Protein AF-A0A2R4CCN0-F1 (afdb_monomer_lite)

Foldseek 3Di:
DDDDDDDDPPPPPPPPPVPFDEADLCLLVVLVVVLVVLVPDDDDLQVSLVVLVVSLCVRPVPGDHDDLSRLVSNLSSLLVSCLSNLDVVSLVVSVVSVVVSVVPDPDDLVNLVSNLVSCVSNVVQVVSQVSCVVSVPPDDRDDDAPPPDDDPPDADWDWDADPVRHTDTDGDDLVDLAAAEAEAAPPPVVVVVVVVVLCVDPVSVVRHVVRYDYDYPPDPPPPCPVPVPDPDDDDDDDD

Secondary structure (DSSP, 8-state):
-------------------PPPPPTTHHHHHHHHHHHHHTS---HHHHHHHHHHHHHHHHTT----SHHHHHHHHHHHHHHHHHH--HHHHHHHHHHHHHHHTTSPPPHHHHHHHHHHHHHTT-HHHHHHHHHHTT---PPP-PPTT-----TT--EEEEE-TTS-EEEEE--SSSS--EEEE--TT-HHHHHHHHHHHH-HHHHHHHGGGEEEEPPPPP--------------PPPP-

Radius of gyration: 26.6 Å; chains: 1; bounding box: 72×49×106 Å

Organism: NCBI:txid2072590

pLDDT: mean 80.09, std 18.22, range [37.25, 97.94]

Structure (mmCIF, N/CA/C/O backbone):
data_AF-A0A2R4CCN0-F1
#
_entry.id   AF-A0A2R4CCN0-F1
#
loop_
_atom_site.group_PDB
_atom_site.id
_atom_site.type_symbol
_atom_site.label_atom_id
_atom_site.label_alt_id
_atom_site.label_comp_id
_atom_site.label_asym_id
_atom_site.label_entity_id
_atom_site.label_seq_id
_atom_site.pdbx_PDB_ins_code
_atom_site.Cartn_x
_atom_site.Cartn_y
_atom_site.Cartn_z
_atom_site.occupancy
_atom_site.B_iso_or_equiv
_atom_site.auth_seq_id
_atom_site.auth_comp_id
_atom_site.auth_asym_id
_atom_site.auth_atom_id
_atom_site.pdbx_PDB_model_num
ATOM 1 N N . MET A 1 1 ? 8.524 -17.791 74.092 1.00 39.72 1 MET A N 1
ATOM 2 C CA . MET A 1 1 ? 7.228 -17.233 73.642 1.00 39.72 1 MET A CA 1
ATOM 3 C C . MET A 1 1 ? 7.540 -16.168 72.601 1.00 39.72 1 MET A C 1
ATOM 5 O O . MET A 1 1 ? 7.899 -15.059 72.966 1.00 39.72 1 MET A O 1
ATOM 9 N N . ASN A 1 2 ? 7.534 -16.549 71.321 1.00 42.81 2 ASN A N 1
ATOM 10 C CA . ASN A 1 2 ? 7.993 -15.708 70.211 1.00 42.81 2 ASN A CA 1
ATOM 11 C C . ASN A 1 2 ? 6.787 -15.053 69.532 1.00 42.81 2 ASN A C 1
ATOM 13 O O . ASN A 1 2 ? 5.993 -15.737 68.891 1.00 42.81 2 ASN A O 1
ATOM 17 N N . GLY A 1 3 ? 6.650 -13.737 69.694 1.00 48.12 3 GLY A N 1
ATOM 18 C CA . GLY A 1 3 ? 5.596 -12.941 69.071 1.00 48.12 3 GLY A CA 1
ATOM 19 C C . GLY A 1 3 ? 5.939 -12.601 67.624 1.00 48.12 3 GLY A C 1
ATOM 20 O O . GLY A 1 3 ? 6.814 -11.777 67.368 1.00 48.12 3 GLY A O 1
ATOM 21 N N . TRP A 1 4 ? 5.240 -13.226 66.680 1.00 46.00 4 TRP A N 1
ATOM 22 C CA . TRP A 1 4 ? 5.301 -12.879 65.263 1.00 46.00 4 TRP A CA 1
ATOM 23 C C . TRP A 1 4 ? 4.319 -11.735 64.996 1.00 46.00 4 TRP A C 1
ATOM 25 O O . TRP A 1 4 ? 3.110 -11.888 65.160 1.00 46.00 4 TRP A O 1
ATOM 35 N N . LYS A 1 5 ? 4.847 -10.569 64.616 1.00 52.09 5 LYS A N 1
ATOM 36 C CA . LYS A 1 5 ? 4.055 -9.422 64.157 1.00 52.09 5 LYS A CA 1
ATOM 37 C C . LYS A 1 5 ? 3.697 -9.631 62.684 1.00 52.09 5 LYS A C 1
ATOM 39 O O . LYS A 1 5 ? 4.577 -9.630 61.830 1.00 52.09 5 LYS A O 1
ATOM 44 N N . LEU A 1 6 ? 2.407 -9.803 62.401 1.00 48.78 6 LEU A N 1
ATOM 45 C CA . LEU A 1 6 ? 1.839 -9.764 61.054 1.00 48.78 6 LEU A CA 1
ATOM 46 C C . LEU A 1 6 ? 1.920 -8.327 60.521 1.00 48.78 6 LEU A C 1
ATOM 48 O O . LEU A 1 6 ? 1.254 -7.431 61.036 1.00 48.78 6 LEU A O 1
ATOM 52 N N . VAL A 1 7 ? 2.753 -8.107 59.505 1.00 45.47 7 VAL A N 1
ATOM 53 C CA . VAL A 1 7 ? 2.775 -6.866 58.721 1.00 45.47 7 VAL A CA 1
ATOM 54 C C . VAL A 1 7 ? 1.754 -7.021 57.589 1.00 45.47 7 VAL A C 1
ATOM 56 O O . VAL A 1 7 ? 1.864 -7.981 56.823 1.00 45.47 7 VAL A O 1
ATOM 59 N N . PRO A 1 8 ? 0.756 -6.131 57.450 1.00 53.22 8 PRO A N 1
ATOM 60 C CA . PRO A 1 8 ? -0.186 -6.207 56.347 1.00 53.22 8 PRO A CA 1
ATOM 61 C C . PRO A 1 8 ? 0.518 -5.753 55.062 1.00 53.22 8 PRO A C 1
ATOM 63 O O . PRO A 1 8 ? 0.870 -4.584 54.909 1.00 53.22 8 PRO A O 1
ATOM 66 N N . LEU A 1 9 ? 0.721 -6.686 54.128 1.00 44.97 9 LEU A N 1
ATOM 67 C CA . LEU A 1 9 ? 1.015 -6.373 52.731 1.00 44.97 9 LEU A CA 1
ATOM 68 C C . LEU A 1 9 ? -0.227 -5.692 52.140 1.00 44.97 9 LEU A C 1
ATOM 70 O O . LEU A 1 9 ? -1.147 -6.344 51.648 1.00 44.97 9 LEU A O 1
ATOM 74 N N . ALA A 1 10 ? -0.271 -4.365 52.229 1.00 46.16 10 ALA A N 1
ATOM 75 C CA . ALA A 1 10 ? -1.192 -3.555 51.455 1.00 46.16 10 ALA A CA 1
ATOM 76 C C . ALA A 1 10 ? -0.849 -3.750 49.972 1.00 46.16 10 ALA A C 1
ATOM 78 O O . ALA A 1 10 ? 0.148 -3.229 49.470 1.00 46.16 10 ALA A O 1
ATOM 79 N N . ALA A 1 11 ? -1.660 -4.557 49.290 1.00 46.12 11 ALA A N 1
ATOM 80 C CA . ALA A 1 11 ? -1.631 -4.721 47.849 1.00 46.12 11 ALA A CA 1
ATOM 81 C C . ALA A 1 11 ? -1.984 -3.376 47.196 1.00 46.12 11 ALA A C 1
ATOM 83 O O . ALA A 1 11 ? -3.150 -3.028 47.020 1.00 46.12 11 ALA A O 1
ATOM 84 N N . LEU A 1 12 ? -0.947 -2.602 46.876 1.00 44.84 12 LEU A N 1
ATOM 85 C CA . LEU A 1 12 ? -1.002 -1.434 46.008 1.00 44.84 12 LEU A CA 1
ATOM 86 C C . LEU A 1 12 ? -1.391 -1.913 44.607 1.00 44.84 12 LEU A C 1
ATOM 88 O O . LEU A 1 12 ? -0.550 -2.209 43.760 1.00 44.84 12 LEU A O 1
ATOM 92 N N . LEU A 1 13 ? -2.699 -2.022 44.380 1.00 42.56 13 LEU A N 1
ATOM 93 C CA . LEU A 1 13 ? -3.291 -2.154 43.060 1.00 42.56 13 LEU A CA 1
ATOM 94 C C . LEU A 1 13 ? -3.089 -0.806 42.347 1.00 42.56 13 LEU A C 1
ATOM 96 O O . LEU A 1 13 ? -3.972 0.049 42.308 1.00 42.56 13 LEU A O 1
ATOM 100 N N . CYS A 1 14 ? -1.877 -0.575 41.844 1.00 37.25 14 CYS A N 1
ATOM 101 C CA . CYS A 1 14 ? -1.595 0.511 40.918 1.00 37.25 14 CYS A CA 1
ATOM 102 C C . CYS A 1 14 ? -2.364 0.211 39.628 1.00 37.25 14 CYS A C 1
ATOM 104 O O . CYS A 1 14 ? -1.856 -0.450 38.723 1.00 37.25 14 CYS A O 1
ATOM 106 N N . CYS A 1 15 ? -3.614 0.674 39.552 1.00 41.38 15 CYS A N 1
ATOM 107 C CA . CYS A 1 15 ? -4.304 0.874 38.2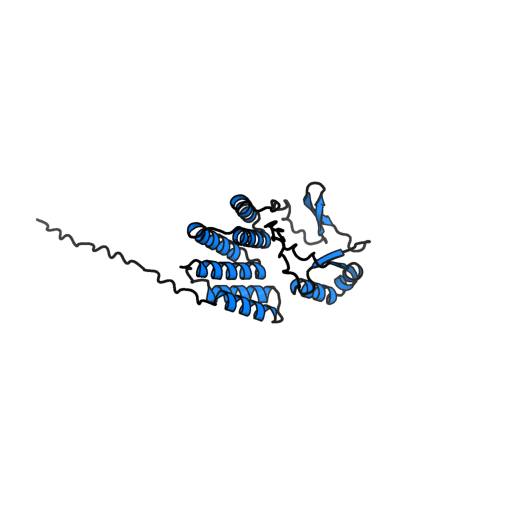88 1.00 41.38 15 CYS A CA 1
ATOM 108 C C . CYS A 1 15 ? -3.473 1.874 37.481 1.00 41.38 15 CYS A C 1
ATOM 110 O O . CYS A 1 15 ? -3.663 3.085 37.585 1.00 41.38 15 CYS A O 1
ATOM 112 N N . VAL A 1 16 ? -2.526 1.368 36.691 1.00 44.47 16 VAL A N 1
ATOM 113 C CA . VAL A 1 16 ? -1.914 2.131 35.607 1.00 44.47 16 VAL A CA 1
ATOM 114 C C . VAL A 1 16 ? -3.027 2.350 34.591 1.00 44.47 16 VAL A C 1
ATOM 116 O O . VAL A 1 16 ? -3.250 1.546 33.689 1.00 44.47 16 VAL A O 1
ATOM 119 N N . ILE A 1 17 ? -3.794 3.421 34.789 1.00 50.47 17 ILE A N 1
ATOM 120 C CA . ILE A 1 17 ? -4.689 3.940 33.767 1.00 50.47 17 ILE A CA 1
ATOM 121 C C . ILE A 1 17 ? -3.754 4.457 32.679 1.00 50.47 17 ILE A C 1
ATOM 123 O O . ILE A 1 17 ? -3.216 5.557 32.783 1.00 50.47 17 ILE A O 1
ATOM 127 N N . VAL A 1 18 ? -3.506 3.629 31.664 1.00 51.66 18 VAL A N 1
ATOM 128 C CA . VAL A 1 18 ? -2.846 4.059 30.432 1.00 51.66 18 VAL A CA 1
ATOM 129 C C . VAL A 1 18 ? -3.784 5.078 29.789 1.00 51.66 18 VAL A C 1
ATOM 131 O O . VAL A 1 18 ? -4.721 4.722 29.077 1.00 51.66 18 VAL A O 1
ATOM 134 N N . GLN A 1 19 ? -3.592 6.355 30.120 1.00 55.50 19 GLN A N 1
ATOM 135 C CA . GLN A 1 19 ? -4.299 7.461 29.490 1.00 55.50 19 GLN A CA 1
ATOM 136 C C . GLN A 1 19 ? -3.743 7.618 28.074 1.00 55.50 19 GLN A C 1
ATOM 138 O O . GLN A 1 19 ? -2.812 8.383 27.836 1.00 55.50 19 GLN A O 1
ATOM 143 N N . GLY A 1 20 ? -4.284 6.839 27.136 1.00 59.47 20 GLY A N 1
ATOM 144 C CA . GLY A 1 20 ? -4.030 7.046 25.716 1.00 59.47 20 GLY A CA 1
ATOM 145 C C . GLY A 1 20 ? -4.523 8.435 25.323 1.00 59.47 20 GLY A C 1
ATOM 146 O O . GLY A 1 20 ? -5.690 8.760 25.549 1.00 59.47 20 GLY A O 1
ATOM 147 N N . GLN A 1 21 ? -3.641 9.269 24.772 1.00 67.00 21 GLN A N 1
ATOM 148 C CA . GLN A 1 21 ? -4.072 10.545 24.213 1.00 67.00 21 GLN A CA 1
ATOM 149 C C . GLN A 1 21 ? -4.908 10.270 22.955 1.00 67.00 21 GLN A C 1
ATOM 151 O O . GLN A 1 21 ? -4.459 9.505 22.096 1.00 67.00 21 GLN A O 1
ATOM 156 N N . PRO A 1 22 ? -6.118 10.847 22.834 1.00 73.88 22 PRO A N 1
ATOM 157 C CA . PRO A 1 22 ? -6.921 10.690 21.628 1.00 73.88 22 PRO A CA 1
ATOM 158 C C . PRO A 1 22 ? -6.175 11.284 20.431 1.00 73.88 22 PRO A C 1
ATOM 160 O O . PRO A 1 22 ? -5.474 12.292 20.564 1.00 73.88 22 PRO A O 1
ATOM 163 N N . LEU A 1 23 ? -6.331 10.676 19.253 1.00 83.38 23 LEU A N 1
ATOM 164 C CA . LEU A 1 23 ? -5.745 11.235 18.040 1.00 83.38 23 LEU A CA 1
ATOM 165 C C . LEU A 1 23 ? -6.397 12.577 17.718 1.00 83.38 23 LEU A C 1
ATOM 167 O O . LEU A 1 23 ? -7.603 12.771 17.896 1.00 83.38 23 LEU A O 1
ATOM 171 N N . ALA A 1 24 ? -5.593 13.499 17.186 1.00 82.81 24 ALA A N 1
ATOM 172 C CA . ALA A 1 24 ? -6.123 14.725 16.616 1.00 82.81 24 ALA A CA 1
ATOM 173 C C . ALA A 1 24 ? -7.159 14.382 15.535 1.00 82.81 24 ALA A C 1
ATOM 175 O O . ALA A 1 24 ? -6.978 13.446 14.752 1.00 82.81 24 ALA A O 1
ATOM 176 N N . ALA A 1 25 ? -8.239 15.163 15.491 1.00 78.62 25 ALA A N 1
ATOM 177 C CA . ALA A 1 25 ? -9.362 14.947 14.588 1.00 78.62 25 ALA A CA 1
ATOM 178 C C . ALA A 1 25 ? -8.915 14.754 13.123 1.00 78.62 25 ALA A C 1
ATOM 180 O O . ALA A 1 25 ? -9.438 13.878 12.432 1.00 78.62 25 ALA A O 1
ATOM 181 N N . ASP A 1 26 ? -7.916 15.515 12.683 1.00 85.06 26 ASP A N 1
ATOM 182 C CA . ASP A 1 26 ? -7.452 15.541 11.295 1.00 85.06 26 ASP A CA 1
ATOM 183 C C . ASP A 1 26 ? -6.135 14.777 11.072 1.00 85.06 26 ASP A C 1
ATOM 185 O O . ASP A 1 26 ? -5.487 14.941 10.040 1.00 85.06 26 ASP A O 1
ATOM 189 N N . ALA A 1 27 ? -5.724 13.920 12.015 1.00 85.50 27 ALA A N 1
ATOM 190 C CA . ALA A 1 27 ? -4.443 13.215 11.940 1.00 85.50 27 ALA A CA 1
ATOM 191 C C . ALA A 1 27 ? -4.304 12.324 10.689 1.00 85.50 27 ALA A C 1
ATOM 193 O O . ALA A 1 27 ? -3.195 12.184 10.168 1.00 85.50 27 ALA A O 1
ATOM 194 N N . ASP A 1 28 ? -5.402 11.742 10.188 1.00 82.00 28 ASP A N 1
ATOM 195 C CA . ASP A 1 28 ? -5.393 10.945 8.956 1.00 82.00 28 ASP A CA 1
ATOM 196 C C . ASP A 1 28 ? -5.150 11.822 7.723 1.00 82.00 28 ASP A C 1
ATOM 198 O O . ASP A 1 28 ? -4.310 11.492 6.884 1.00 82.00 28 ASP A O 1
ATOM 202 N N . ARG A 1 29 ? -5.851 12.958 7.636 1.00 83.44 29 ARG A N 1
ATOM 203 C CA . ARG A 1 29 ? -5.722 13.924 6.546 1.00 83.44 29 ARG A CA 1
ATOM 204 C C . ARG A 1 29 ? -4.330 14.528 6.530 1.00 83.44 29 ARG A C 1
ATOM 206 O O . ARG A 1 29 ? -3.689 14.529 5.489 1.00 83.44 29 ARG A O 1
ATOM 213 N N . GLU A 1 30 ? -3.822 14.957 7.680 1.00 89.81 30 GLU A N 1
ATOM 214 C CA . GLU A 1 30 ? -2.470 15.501 7.772 1.00 89.81 30 GLU A CA 1
ATOM 215 C C . GLU A 1 30 ? -1.397 14.484 7.377 1.00 89.81 30 GLU A C 1
ATOM 217 O O . GLU A 1 30 ? -0.398 14.855 6.756 1.00 89.81 30 GLU A O 1
ATOM 222 N N . PHE A 1 31 ? -1.576 13.213 7.754 1.00 91.50 31 PHE A N 1
ATOM 223 C CA . PHE A 1 31 ? -0.666 12.149 7.349 1.00 91.50 31 PHE A CA 1
ATOM 224 C C . PHE A 1 31 ? -0.739 11.913 5.839 1.00 91.50 31 PHE A C 1
ATOM 226 O O . PHE A 1 31 ? 0.302 11.896 5.185 1.00 91.50 31 PHE A O 1
ATOM 233 N N . ALA A 1 32 ? -1.943 11.808 5.270 1.00 86.38 32 ALA A N 1
ATOM 234 C CA . ALA A 1 32 ? -2.140 11.655 3.831 1.00 86.38 32 ALA A CA 1
ATOM 235 C C . ALA A 1 32 ? -1.539 12.832 3.041 1.00 86.38 32 ALA A C 1
ATOM 237 O O . ALA A 1 32 ? -0.771 12.611 2.109 1.00 86.38 32 ALA A O 1
ATOM 238 N N . ASP A 1 33 ? -1.787 14.072 3.468 1.00 89.75 33 ASP A N 1
ATOM 239 C CA . ASP A 1 33 ? -1.214 15.274 2.857 1.00 89.75 33 ASP A CA 1
ATOM 240 C C . ASP A 1 33 ? 0.315 15.288 2.969 1.00 89.75 33 ASP A C 1
ATOM 242 O O . ASP A 1 33 ? 1.020 15.744 2.066 1.00 89.75 33 ASP A O 1
ATOM 246 N N . GLN A 1 34 ? 0.864 14.790 4.081 1.00 91.00 34 GLN A N 1
ATOM 247 C CA . GLN A 1 34 ? 2.306 14.666 4.249 1.00 91.00 34 GLN A CA 1
ATOM 248 C C . GLN A 1 34 ? 2.902 13.609 3.315 1.00 91.00 34 GLN A C 1
ATOM 250 O O . GLN A 1 34 ? 3.971 13.856 2.756 1.00 91.00 34 GLN A O 1
ATOM 255 N N . VAL A 1 35 ? 2.232 12.470 3.127 1.00 88.06 35 VAL A N 1
ATOM 256 C CA . VAL A 1 35 ? 2.633 11.444 2.155 1.00 88.06 35 VAL A CA 1
ATOM 257 C C . VAL A 1 35 ? 2.574 12.013 0.738 1.00 88.06 35 VAL A C 1
ATOM 259 O O . VAL A 1 35 ? 3.563 11.915 0.020 1.00 88.06 35 VAL A O 1
ATOM 262 N N . GLU A 1 36 ? 1.505 12.715 0.366 1.00 86.56 36 GLU A N 1
ATOM 263 C CA . GLU A 1 36 ? 1.377 13.368 -0.945 1.00 86.56 36 GLU A CA 1
ATOM 264 C C . GLU A 1 36 ? 2.517 14.370 -1.196 1.00 86.56 36 GLU A C 1
ATOM 266 O O . GLU A 1 36 ? 3.172 14.354 -2.241 1.00 86.56 36 GLU A O 1
ATOM 271 N N . ARG A 1 37 ? 2.861 15.189 -0.193 1.00 89.94 37 ARG A N 1
ATOM 272 C CA . ARG A 1 37 ? 4.030 16.082 -0.264 1.00 89.94 37 ARG A CA 1
ATOM 273 C C . ARG A 1 37 ? 5.351 15.330 -0.427 1.00 89.94 37 ARG A C 1
ATOM 275 O O . ARG A 1 37 ? 6.288 15.888 -0.998 1.00 89.94 37 ARG A O 1
ATOM 282 N N . LEU A 1 38 ? 5.475 14.111 0.100 1.00 87.88 38 LEU A N 1
ATOM 283 C CA . LEU A 1 38 ? 6.658 13.273 -0.113 1.00 87.88 38 LEU A CA 1
ATOM 284 C C . LEU A 1 38 ? 6.700 12.723 -1.544 1.00 87.88 38 LEU A C 1
ATOM 286 O O . LEU A 1 38 ? 7.785 12.699 -2.116 1.00 87.88 38 LEU A O 1
ATOM 290 N N . LEU A 1 39 ? 5.556 12.373 -2.142 1.00 81.19 39 LEU A N 1
ATOM 291 C CA . LEU A 1 39 ? 5.463 11.902 -3.535 1.00 81.19 39 LEU A CA 1
ATOM 292 C C . LEU A 1 39 ? 5.852 12.968 -4.555 1.00 81.19 39 LEU A C 1
ATOM 294 O O . LEU A 1 39 ? 6.407 12.661 -5.606 1.00 81.19 39 LEU A O 1
ATOM 298 N N . GLN A 1 40 ? 5.584 14.233 -4.241 1.00 84.50 40 GLN A N 1
ATOM 299 C CA . GLN A 1 40 ? 5.978 15.356 -5.090 1.00 84.50 40 GLN A CA 1
ATOM 300 C C . GLN A 1 40 ? 7.490 15.620 -5.062 1.00 84.50 40 GLN A C 1
ATOM 302 O O . GLN A 1 40 ? 8.015 16.315 -5.934 1.00 84.50 40 GLN A O 1
ATOM 307 N N . ARG A 1 41 ? 8.218 15.083 -4.073 1.00 86.31 41 ARG A N 1
ATOM 308 C CA . ARG A 1 41 ? 9.673 15.228 -3.993 1.00 86.31 41 ARG A CA 1
ATOM 309 C C . ARG A 1 41 ? 10.344 14.159 -4.842 1.00 86.31 41 ARG A C 1
ATOM 311 O O . ARG A 1 41 ? 10.073 12.973 -4.707 1.00 86.31 41 ARG A O 1
ATOM 318 N N . ARG A 1 42 ? 11.292 14.585 -5.676 1.00 74.44 42 ARG A N 1
ATOM 319 C CA . ARG A 1 42 ? 12.128 13.671 -6.457 1.00 74.44 42 ARG A CA 1
ATOM 320 C C . ARG A 1 42 ? 13.000 12.843 -5.502 1.00 74.44 42 ARG A C 1
ATOM 322 O O . ARG A 1 42 ? 13.721 13.412 -4.684 1.00 74.44 42 ARG A O 1
ATOM 329 N N . GLY A 1 43 ? 12.933 11.522 -5.605 1.00 80.31 43 GLY A N 1
ATOM 330 C CA . GLY A 1 43 ? 13.695 10.579 -4.787 1.00 80.31 43 GLY A CA 1
ATOM 331 C C . GLY A 1 43 ? 13.511 9.151 -5.296 1.00 80.31 43 GLY A C 1
ATOM 332 O O . GLY A 1 43 ? 12.653 8.913 -6.143 1.00 80.31 43 GLY A O 1
ATOM 333 N N . SER A 1 44 ? 14.325 8.217 -4.805 1.00 85.25 44 SER A N 1
ATOM 334 C CA . SER A 1 44 ? 14.117 6.793 -5.081 1.00 85.25 44 SER A CA 1
ATOM 335 C C . SER A 1 44 ? 12.910 6.254 -4.311 1.00 85.25 44 SER A C 1
ATOM 337 O O . SER A 1 44 ? 12.556 6.776 -3.249 1.00 85.25 44 SER A O 1
ATOM 339 N N . ASP A 1 45 ? 12.321 5.163 -4.795 1.00 83.12 45 ASP A N 1
ATOM 340 C CA . ASP A 1 45 ? 11.206 4.495 -4.116 1.00 83.12 45 ASP A CA 1
ATOM 341 C C . ASP A 1 45 ? 11.602 4.043 -2.698 1.00 83.12 45 ASP A C 1
ATOM 343 O O . ASP A 1 45 ? 10.838 4.220 -1.752 1.00 83.12 45 ASP A O 1
ATOM 347 N N . THR A 1 46 ? 12.842 3.575 -2.502 1.00 87.44 46 THR A N 1
ATOM 348 C CA . THR A 1 46 ? 13.388 3.248 -1.172 1.00 87.44 46 THR A CA 1
ATOM 349 C C . THR A 1 46 ? 13.426 4.469 -0.251 1.00 87.44 46 THR A C 1
ATOM 351 O O . THR A 1 46 ? 13.063 4.380 0.922 1.00 87.44 46 THR A O 1
ATOM 354 N N . TYR A 1 47 ? 13.835 5.630 -0.773 1.00 89.81 47 TYR A N 1
ATOM 355 C CA . TYR A 1 47 ? 13.844 6.871 -0.001 1.00 89.81 47 TYR A CA 1
ATOM 356 C C . TYR A 1 47 ? 12.426 7.267 0.423 1.00 89.81 47 TYR A C 1
ATOM 358 O O . TYR A 1 47 ? 12.209 7.634 1.580 1.00 89.81 47 TYR A O 1
ATOM 366 N N . LEU A 1 48 ? 11.458 7.175 -0.493 1.00 89.31 48 LEU A N 1
ATOM 367 C CA . LEU A 1 48 ? 10.050 7.437 -0.208 1.00 89.31 48 LEU A CA 1
ATOM 368 C C . LEU A 1 48 ? 9.513 6.475 0.860 1.00 89.31 48 LEU A C 1
ATOM 370 O O . LEU A 1 48 ? 8.979 6.939 1.869 1.00 89.31 48 LEU A O 1
ATOM 374 N N . ALA A 1 49 ? 9.714 5.167 0.684 1.00 92.12 49 ALA A N 1
ATOM 375 C CA . ALA A 1 49 ? 9.312 4.129 1.629 1.00 92.12 49 ALA A CA 1
ATOM 376 C C . ALA A 1 49 ? 9.819 4.429 3.047 1.00 92.12 49 ALA A C 1
ATOM 378 O O . ALA A 1 49 ? 9.050 4.454 4.009 1.00 92.12 49 ALA A O 1
ATOM 379 N N . ASP A 1 50 ? 11.107 4.741 3.184 1.00 94.94 50 ASP A N 1
ATOM 380 C CA . ASP A 1 50 ? 11.723 5.081 4.465 1.00 94.94 50 ASP A CA 1
ATOM 381 C C . ASP A 1 50 ? 11.155 6.357 5.095 1.00 94.94 50 ASP A C 1
ATOM 383 O O . ASP A 1 50 ? 11.013 6.444 6.318 1.00 94.94 50 ASP A O 1
ATOM 387 N N . ARG A 1 51 ? 10.812 7.361 4.282 1.00 95.25 51 ARG A N 1
ATOM 388 C CA . ARG A 1 51 ? 10.181 8.594 4.770 1.00 95.25 51 ARG A CA 1
ATOM 389 C C . ARG A 1 51 ? 8.756 8.353 5.250 1.00 95.25 51 ARG A C 1
ATOM 391 O O . ARG A 1 51 ? 8.409 8.874 6.308 1.00 95.25 51 ARG A O 1
ATOM 398 N N . VAL A 1 52 ? 7.967 7.567 4.519 1.00 94.50 52 VAL A N 1
ATOM 399 C CA . VAL A 1 52 ? 6.596 7.211 4.911 1.00 94.50 52 VAL A CA 1
ATOM 400 C C . VAL A 1 52 ? 6.605 6.385 6.200 1.00 94.50 52 VAL A C 1
ATOM 402 O O . VAL A 1 52 ? 5.861 6.705 7.125 1.00 94.50 52 VAL A O 1
ATOM 405 N N . LYS A 1 53 ? 7.502 5.394 6.316 1.00 96.62 53 LYS A N 1
ATOM 406 C CA . LYS A 1 53 ? 7.699 4.615 7.551 1.00 96.62 53 LYS A CA 1
ATOM 407 C C . LYS A 1 53 ? 8.041 5.513 8.737 1.00 96.62 53 LYS A C 1
ATOM 409 O O . LYS A 1 53 ? 7.340 5.488 9.741 1.00 96.62 53 LYS A O 1
ATOM 414 N N . ARG A 1 54 ? 9.067 6.367 8.615 1.00 96.50 54 ARG A N 1
ATOM 415 C CA . ARG A 1 54 ? 9.458 7.290 9.698 1.00 96.50 54 ARG A CA 1
ATOM 416 C C . ARG A 1 54 ? 8.318 8.207 10.128 1.00 96.50 54 ARG A C 1
ATOM 418 O O . ARG A 1 54 ? 8.157 8.447 11.319 1.00 96.50 54 ARG A O 1
ATOM 425 N N . GLU A 1 55 ? 7.540 8.716 9.177 1.00 95.69 55 GLU A N 1
ATOM 426 C CA . GLU A 1 55 ? 6.409 9.586 9.492 1.00 95.69 55 GLU A CA 1
ATOM 427 C C . GLU A 1 55 ? 5.285 8.829 10.208 1.00 95.69 55 GLU A C 1
ATOM 429 O O . GLU A 1 55 ? 4.695 9.368 11.145 1.00 95.69 55 GLU A O 1
ATOM 434 N N . TYR A 1 56 ? 5.035 7.574 9.825 1.00 96.56 56 TYR A N 1
ATOM 435 C CA . TYR A 1 56 ? 4.114 6.705 10.548 1.00 96.56 56 TYR A CA 1
ATOM 436 C C . TYR A 1 56 ? 4.595 6.459 11.981 1.00 96.56 56 TYR A C 1
ATOM 438 O O . TYR A 1 56 ? 3.848 6.709 12.924 1.00 96.56 56 TYR A O 1
ATOM 446 N N . GLU A 1 57 ? 5.848 6.026 12.160 1.00 97.00 57 GLU A N 1
ATOM 447 C CA . GLU A 1 57 ? 6.404 5.729 13.487 1.00 97.00 57 GLU A CA 1
ATOM 448 C C . GLU A 1 57 ? 6.332 6.950 14.405 1.00 97.00 57 GLU A C 1
ATOM 450 O O . GLU A 1 57 ? 5.892 6.848 15.546 1.00 97.00 57 GLU A O 1
ATOM 455 N N . ARG A 1 58 ? 6.686 8.128 13.882 1.00 95.12 58 ARG A N 1
ATOM 456 C CA . ARG A 1 58 ? 6.657 9.390 14.627 1.00 95.12 58 ARG A CA 1
ATOM 457 C C . ARG A 1 58 ? 5.260 9.755 15.136 1.00 95.12 58 ARG A C 1
ATOM 459 O O . ARG A 1 58 ? 5.153 10.379 16.186 1.00 95.12 58 ARG A O 1
ATOM 466 N N . ARG A 1 59 ? 4.206 9.448 14.373 1.00 93.69 59 ARG A N 1
ATOM 467 C CA . ARG A 1 59 ? 2.831 9.876 14.682 1.00 93.69 59 ARG A CA 1
ATOM 468 C C . ARG A 1 59 ? 1.992 8.815 15.378 1.00 93.69 59 ARG A C 1
ATOM 470 O O . ARG A 1 59 ? 1.112 9.174 16.147 1.00 93.69 59 ARG A O 1
ATOM 477 N N . PHE A 1 60 ? 2.211 7.542 15.061 1.00 94.75 60 PHE A N 1
ATOM 478 C CA . PHE A 1 60 ? 1.255 6.475 15.354 1.00 94.75 60 PHE A CA 1
ATOM 479 C C . PHE A 1 60 ? 1.853 5.277 16.093 1.00 94.75 60 PHE A C 1
ATOM 481 O O . PHE A 1 60 ? 1.073 4.411 16.483 1.00 94.75 60 PHE A O 1
ATOM 488 N N . ARG A 1 61 ? 3.182 5.189 16.296 1.00 91.75 61 ARG A N 1
ATOM 489 C CA . ARG A 1 61 ? 3.805 4.030 16.974 1.00 91.75 61 ARG A CA 1
ATOM 490 C C . ARG A 1 61 ? 3.208 3.798 18.360 1.00 91.75 61 ARG A C 1
ATOM 492 O O . ARG A 1 61 ? 2.765 2.695 18.654 1.00 91.75 61 ARG A O 1
ATOM 499 N N . ASP A 1 62 ? 3.190 4.847 19.174 1.00 90.75 62 ASP A N 1
ATOM 500 C CA . ASP A 1 62 ? 2.821 4.767 20.593 1.00 90.75 62 ASP A CA 1
ATOM 501 C C . ASP A 1 62 ? 1.371 5.211 20.849 1.00 90.75 62 ASP A C 1
ATOM 503 O O . ASP A 1 62 ? 0.937 5.373 21.990 1.00 90.75 62 ASP A O 1
ATOM 507 N N . VAL A 1 63 ? 0.601 5.418 19.778 1.00 89.62 63 VAL A N 1
ATOM 508 C CA . VAL A 1 63 ? -0.805 5.803 19.871 1.00 89.62 63 VAL A CA 1
ATOM 509 C C . VAL A 1 63 ? -1.657 4.562 20.089 1.00 89.62 63 VAL A C 1
ATOM 511 O O . VAL A 1 63 ? -1.723 3.676 19.235 1.00 89.62 63 VAL A O 1
ATOM 514 N N . VAL A 1 64 ? -2.366 4.544 21.218 1.00 92.44 64 VAL A N 1
ATOM 515 C CA . VAL A 1 64 ? -3.373 3.529 21.531 1.00 92.44 64 VAL A CA 1
ATOM 516 C C . VAL A 1 64 ? -4.749 4.049 21.101 1.00 92.44 64 VAL A C 1
ATOM 518 O O . VAL A 1 64 ? -5.249 4.998 21.707 1.00 92.44 64 VAL A O 1
ATOM 521 N N . PRO A 1 65 ? -5.395 3.450 20.086 1.00 93.06 65 PRO A N 1
ATOM 522 C CA . PRO A 1 65 ? -6.691 3.913 19.612 1.00 93.06 65 PRO A CA 1
ATOM 523 C C . PRO A 1 65 ? -7.790 3.592 20.635 1.00 93.06 65 PRO A C 1
ATOM 525 O O . PRO A 1 65 ? -8.001 2.437 21.028 1.00 93.06 65 PRO A O 1
ATOM 528 N N . VAL A 1 66 ? -8.524 4.622 21.062 1.00 92.38 66 VAL A N 1
ATOM 529 C CA . VAL A 1 66 ? -9.584 4.500 22.078 1.00 92.38 66 VAL A CA 1
ATOM 530 C C . VAL A 1 66 ? -10.986 4.574 21.476 1.00 92.38 66 VAL A C 1
ATOM 532 O O . VAL A 1 66 ? -11.919 3.992 22.027 1.00 92.38 66 VAL A O 1
ATOM 535 N N . SER A 1 67 ? -11.139 5.211 20.314 1.00 92.94 67 SER A N 1
ATOM 536 C CA . SER A 1 67 ? -12.417 5.385 19.618 1.00 92.94 67 SER A CA 1
ATOM 537 C C . SER A 1 67 ? -12.434 4.740 18.228 1.00 92.94 67 SER A C 1
ATOM 539 O O . SER A 1 67 ? -11.393 4.522 17.612 1.00 92.94 67 SER A O 1
ATOM 541 N N . LYS A 1 68 ? -13.634 4.494 17.676 1.00 93.06 68 LYS A N 1
ATOM 542 C CA . LYS A 1 68 ? -13.816 4.004 16.292 1.00 93.06 68 LYS A CA 1
ATOM 543 C C . LYS A 1 68 ? -13.063 4.868 15.268 1.00 93.06 68 LYS A C 1
ATOM 545 O O . LYS A 1 68 ? -12.512 4.347 14.298 1.00 93.06 68 LYS A O 1
ATOM 550 N N . ARG A 1 69 ? -13.041 6.186 15.501 1.00 92.50 69 ARG A N 1
ATOM 551 C CA . ARG A 1 69 ? -12.322 7.158 14.673 1.00 92.50 69 ARG A CA 1
ATOM 552 C C . ARG A 1 69 ? -10.816 6.918 14.730 1.00 92.50 69 ARG A C 1
ATOM 554 O O . ARG A 1 69 ? -10.208 6.823 13.674 1.00 92.50 69 ARG A O 1
ATOM 561 N N . ASP A 1 70 ? -10.246 6.750 15.923 1.00 92.69 70 ASP A N 1
ATOM 562 C CA . ASP A 1 70 ? -8.802 6.531 16.092 1.00 92.69 70 ASP A CA 1
ATOM 563 C C . ASP A 1 70 ? -8.334 5.268 15.365 1.00 92.69 70 ASP A C 1
ATOM 565 O O . ASP A 1 70 ? -7.345 5.308 14.636 1.00 92.69 70 ASP A O 1
ATOM 569 N N . TYR A 1 71 ? -9.089 4.170 15.498 1.00 94.94 71 TYR A N 1
ATOM 570 C CA . TYR A 1 71 ? -8.817 2.936 14.756 1.00 94.94 71 TYR A CA 1
ATOM 571 C C . TYR A 1 71 ? -8.841 3.171 13.248 1.00 94.94 71 TYR A C 1
ATOM 573 O O . TYR A 1 71 ? -7.919 2.759 12.552 1.00 94.94 71 TYR A O 1
ATOM 581 N N . SER A 1 72 ? -9.871 3.857 12.746 1.00 92.62 72 SER A N 1
ATOM 582 C CA . SER A 1 72 ? -10.007 4.138 11.312 1.00 92.62 72 SER A CA 1
ATOM 583 C C . SER A 1 72 ? -8.836 4.986 10.799 1.00 92.62 72 SER A C 1
ATOM 585 O O . SER A 1 72 ? -8.255 4.677 9.761 1.00 92.62 72 SER A O 1
ATOM 587 N N . THR A 1 73 ? -8.439 6.010 11.559 1.00 93.31 73 THR A N 1
ATOM 588 C CA . THR A 1 73 ? -7.285 6.866 11.260 1.00 93.31 73 THR A CA 1
ATOM 589 C C . THR A 1 73 ? -5.984 6.067 11.210 1.00 93.31 73 THR A C 1
ATOM 591 O O . THR A 1 73 ? -5.237 6.163 10.237 1.00 93.31 73 THR A O 1
ATOM 594 N N . GLN A 1 74 ? -5.709 5.252 12.230 1.00 95.25 74 GLN A N 1
ATOM 595 C CA . GLN A 1 74 ? -4.463 4.491 12.314 1.00 95.25 74 GLN A CA 1
ATOM 596 C C . GLN A 1 74 ? -4.414 3.352 11.282 1.00 95.25 74 GLN A C 1
ATOM 598 O O . GLN A 1 74 ? -3.365 3.121 10.683 1.00 95.25 74 GLN A O 1
ATOM 603 N N . MET A 1 75 ? -5.546 2.697 10.992 1.00 95.44 75 MET A N 1
ATOM 604 C CA . MET A 1 75 ? -5.656 1.722 9.900 1.00 95.44 75 MET A CA 1
ATOM 605 C C . MET A 1 75 ? -5.367 2.369 8.546 1.00 95.44 75 MET A C 1
ATOM 607 O O . MET A 1 75 ? -4.581 1.828 7.775 1.00 95.44 75 MET A O 1
ATOM 611 N N . ARG A 1 76 ? -5.934 3.549 8.266 1.00 94.81 76 ARG A N 1
ATOM 612 C CA . ARG A 1 76 ? -5.664 4.288 7.024 1.00 94.81 76 ARG A CA 1
ATOM 613 C C . ARG A 1 76 ? -4.193 4.683 6.899 1.00 94.81 76 ARG A C 1
ATOM 615 O O . ARG A 1 76 ? -3.622 4.578 5.814 1.00 94.81 76 ARG A O 1
ATOM 622 N N . ALA A 1 77 ? -3.569 5.097 8.001 1.00 95.81 77 ALA A N 1
ATOM 623 C CA . ALA A 1 77 ? -2.141 5.389 8.029 1.00 95.81 77 ALA A CA 1
ATOM 624 C C . ALA A 1 77 ? -1.303 4.135 7.720 1.00 95.81 77 ALA A C 1
ATOM 626 O O . ALA A 1 77 ? -0.424 4.191 6.865 1.00 95.81 77 ALA A O 1
ATOM 627 N N . LEU A 1 78 ? -1.624 2.988 8.329 1.00 96.56 78 LEU A N 1
ATOM 628 C CA . LEU A 1 78 ? -0.967 1.708 8.040 1.00 96.56 78 LEU A CA 1
ATOM 629 C C . LEU A 1 78 ? -1.190 1.227 6.600 1.00 96.56 78 LEU A C 1
ATOM 631 O O . LEU A 1 78 ? -0.253 0.728 5.984 1.00 96.56 78 LEU A O 1
ATOM 635 N N . LEU A 1 79 ? -2.389 1.396 6.036 1.00 95.19 79 LEU A N 1
ATOM 636 C CA . LEU A 1 79 ? -2.679 1.073 4.633 1.00 95.19 79 LEU A CA 1
ATOM 637 C C . LEU A 1 79 ? -1.780 1.872 3.678 1.00 95.19 79 LEU A C 1
ATOM 639 O O . LEU A 1 79 ? -1.182 1.310 2.765 1.00 95.19 79 LEU A O 1
ATOM 643 N N . LEU A 1 80 ? -1.618 3.174 3.920 1.00 93.44 80 LEU A N 1
ATOM 644 C CA . LEU A 1 80 ? -0.697 4.004 3.141 1.00 93.44 80 LEU A CA 1
ATOM 645 C C . LEU A 1 80 ? 0.761 3.579 3.348 1.00 93.44 80 LEU A C 1
ATOM 647 O O . LEU A 1 80 ? 1.508 3.454 2.379 1.00 93.44 80 LEU A O 1
ATOM 651 N N . THR A 1 81 ? 1.177 3.324 4.591 1.00 95.31 81 THR A N 1
ATOM 652 C CA . THR A 1 81 ? 2.548 2.891 4.880 1.00 95.31 81 THR A CA 1
ATOM 653 C C . THR A 1 81 ? 2.876 1.574 4.196 1.00 95.31 81 THR A C 1
ATOM 655 O O . THR A 1 81 ? 3.897 1.501 3.521 1.00 95.31 81 THR A O 1
ATOM 658 N N . THR A 1 82 ? 2.004 0.571 4.308 1.00 94.44 82 THR A N 1
ATOM 659 C CA . THR A 1 82 ? 2.171 -0.740 3.660 1.00 94.44 82 THR A CA 1
ATOM 660 C C . THR A 1 82 ? 2.213 -0.632 2.141 1.00 94.44 82 THR A C 1
ATOM 662 O O . THR A 1 82 ? 3.058 -1.273 1.521 1.00 94.44 82 THR A O 1
ATOM 665 N N . PHE A 1 83 ? 1.374 0.217 1.541 1.00 91.25 83 PHE A N 1
ATOM 666 C CA . PHE A 1 83 ? 1.378 0.448 0.098 1.00 91.25 83 PHE A CA 1
ATOM 667 C C . PHE A 1 83 ? 2.722 0.994 -0.408 1.00 91.25 83 PHE A C 1
ATOM 669 O O . PHE A 1 83 ? 3.252 0.494 -1.396 1.00 91.25 83 PHE A O 1
ATOM 676 N N . TYR A 1 84 ? 3.292 1.996 0.270 1.00 90.31 84 TYR A N 1
ATOM 677 C CA . TYR A 1 84 ? 4.539 2.628 -0.180 1.00 90.31 84 TYR A CA 1
ATOM 678 C C . TYR A 1 84 ? 5.808 1.891 0.242 1.00 90.31 84 TYR A C 1
ATOM 680 O O . TYR A 1 84 ? 6.833 2.047 -0.415 1.00 90.31 84 TYR A O 1
ATOM 688 N N . SER A 1 85 ? 5.780 1.129 1.337 1.00 93.12 85 SER A N 1
ATOM 689 C CA . SER A 1 85 ? 6.966 0.421 1.822 1.00 93.12 85 SER A CA 1
ATOM 690 C C . SER A 1 85 ? 7.060 -1.025 1.350 1.00 93.12 85 SER A C 1
ATOM 692 O O . SER A 1 85 ? 8.162 -1.569 1.340 1.00 93.12 85 SER A O 1
ATOM 694 N N . ALA A 1 86 ? 5.926 -1.651 1.005 1.00 91.94 86 ALA A N 1
ATOM 695 C CA . ALA A 1 86 ? 5.800 -3.097 0.814 1.00 91.94 86 ALA A CA 1
ATOM 696 C C . ALA A 1 86 ? 6.400 -3.922 1.976 1.00 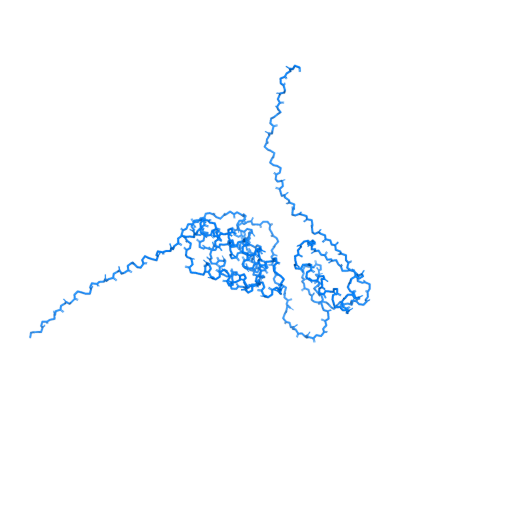91.94 86 ALA A C 1
ATOM 698 O O . ALA A 1 86 ? 6.821 -5.066 1.799 1.00 91.94 86 ALA A O 1
ATOM 699 N N . ASP A 1 87 ? 6.463 -3.330 3.170 1.00 94.38 87 ASP A N 1
ATOM 700 C CA . ASP A 1 87 ? 7.114 -3.901 4.340 1.00 94.38 87 ASP A CA 1
ATOM 701 C C . ASP A 1 87 ? 6.112 -4.739 5.143 1.00 94.38 87 ASP A C 1
ATOM 703 O O . ASP A 1 87 ? 5.081 -4.248 5.622 1.00 94.38 87 ASP A O 1
ATOM 707 N N . ARG A 1 88 ? 6.430 -6.030 5.277 1.00 95.25 88 ARG A N 1
ATOM 708 C CA . ARG A 1 88 ? 5.581 -7.028 5.930 1.00 95.25 88 ARG A CA 1
ATOM 709 C C . ARG A 1 88 ? 5.293 -6.691 7.391 1.00 95.25 88 ARG A C 1
ATOM 711 O O . ARG A 1 88 ? 4.184 -6.970 7.844 1.00 95.25 88 ARG A O 1
ATOM 718 N N . GLU A 1 89 ? 6.225 -6.058 8.105 1.00 96.81 89 GLU A N 1
ATOM 719 C CA . GLU A 1 89 ? 6.031 -5.697 9.515 1.00 96.81 89 GLU A CA 1
ATOM 720 C C . GLU A 1 89 ? 4.803 -4.786 9.689 1.00 96.81 89 GLU A C 1
ATOM 722 O O . GLU A 1 89 ? 3.969 -4.993 10.573 1.00 96.81 89 GLU A O 1
ATOM 727 N N . TYR A 1 90 ? 4.628 -3.807 8.797 1.00 96.19 90 TYR A N 1
ATOM 728 C CA . TYR A 1 90 ? 3.469 -2.911 8.833 1.00 96.19 90 TYR A CA 1
ATOM 729 C C . TYR A 1 90 ? 2.171 -3.621 8.439 1.00 96.19 90 TYR A C 1
ATOM 731 O O . TYR A 1 90 ? 1.109 -3.268 8.952 1.00 96.19 90 TYR A O 1
ATOM 739 N N . GLY A 1 91 ? 2.243 -4.648 7.587 1.00 95.94 91 GLY A N 1
ATOM 740 C CA . GLY A 1 91 ? 1.105 -5.518 7.279 1.00 95.94 91 GLY A CA 1
ATOM 741 C C . GLY A 1 91 ? 0.636 -6.328 8.480 1.00 95.94 91 GLY A C 1
ATOM 742 O O . GLY A 1 91 ? -0.562 -6.435 8.739 1.00 95.94 91 GLY A O 1
ATOM 743 N N . GLU A 1 92 ? 1.576 -6.856 9.260 1.00 97.69 92 GLU A N 1
ATOM 744 C CA . GLU A 1 92 ? 1.285 -7.591 10.493 1.00 97.69 92 GLU A CA 1
ATOM 745 C C . GLU A 1 92 ? 0.703 -6.667 11.572 1.00 97.69 92 GLU A C 1
ATOM 747 O O . GLU A 1 92 ? -0.279 -7.022 12.231 1.00 97.69 92 GLU A O 1
ATOM 752 N N . ARG A 1 93 ? 1.214 -5.434 11.688 1.00 97.44 93 ARG A N 1
ATOM 753 C CA . ARG A 1 93 ? 0.611 -4.397 12.544 1.00 97.44 93 ARG A CA 1
ATOM 754 C C . ARG A 1 93 ? -0.806 -4.033 12.095 1.00 97.44 93 ARG A C 1
ATOM 756 O O . ARG A 1 93 ? -1.690 -3.891 12.940 1.00 97.44 93 ARG A O 1
ATOM 763 N N . LEU A 1 94 ? -1.043 -3.925 10.786 1.00 97.25 94 LEU A N 1
ATOM 764 C CA . LEU A 1 94 ? -2.369 -3.655 10.226 1.00 97.25 94 LEU A CA 1
ATOM 765 C C . LEU A 1 94 ? -3.350 -4.793 10.537 1.00 97.25 94 LEU A C 1
ATOM 767 O O . LEU A 1 94 ? -4.462 -4.516 10.978 1.00 97.25 94 LEU A O 1
ATOM 771 N N . LEU A 1 95 ? -2.931 -6.057 10.398 1.00 97.94 95 LEU A N 1
ATOM 772 C CA . LEU A 1 95 ? -3.719 -7.232 10.803 1.00 97.94 95 LEU A CA 1
ATOM 773 C C . LEU A 1 95 ? -4.079 -7.196 12.288 1.00 97.94 95 LEU A C 1
ATOM 775 O O . LEU A 1 95 ? -5.237 -7.410 12.653 1.00 97.94 95 LEU A O 1
ATOM 779 N N . ALA A 1 96 ? -3.101 -6.909 13.149 1.00 97.94 96 ALA A N 1
ATOM 780 C CA . ALA A 1 96 ? -3.322 -6.830 14.587 1.00 97.94 96 ALA A CA 1
ATOM 781 C C . ALA A 1 96 ? -4.326 -5.722 14.944 1.00 97.94 96 ALA A C 1
ATOM 783 O O . ALA A 1 96 ? -5.230 -5.945 15.755 1.00 97.94 96 ALA A O 1
ATOM 784 N N . LEU A 1 97 ? -4.200 -4.549 14.315 1.00 97.25 97 LEU A N 1
ATOM 785 C CA . LEU A 1 97 ? -5.106 -3.421 14.512 1.00 97.25 97 LEU A CA 1
ATOM 786 C C . LEU A 1 97 ? -6.517 -3.719 13.981 1.00 97.25 97 LEU A C 1
ATOM 788 O O . LEU A 1 97 ? -7.496 -3.447 14.674 1.00 97.25 97 LEU A O 1
ATOM 792 N N . PHE A 1 98 ? -6.627 -4.340 12.804 1.00 97.56 98 PHE A N 1
ATOM 793 C CA . PHE A 1 98 ? -7.899 -4.779 12.228 1.00 97.56 98 PHE A CA 1
ATOM 794 C C . PHE A 1 98 ? -8.617 -5.769 13.153 1.00 97.56 98 PHE A C 1
ATOM 796 O O . PHE A 1 98 ? -9.798 -5.597 13.437 1.00 97.56 98 PHE A O 1
ATOM 803 N N . GLY A 1 99 ? -7.902 -6.755 13.707 1.00 97.62 99 GLY A N 1
ATOM 804 C CA . GLY A 1 99 ? -8.473 -7.701 14.669 1.00 97.62 99 GLY A CA 1
ATOM 805 C C . GLY A 1 99 ? -8.916 -7.039 15.981 1.00 97.62 99 GLY A C 1
ATOM 806 O O . GLY A 1 99 ? -9.905 -7.452 16.585 1.00 97.62 99 GLY A O 1
ATOM 807 N N . GLN A 1 100 ? -8.219 -5.995 16.443 1.00 97.25 100 GLN A N 1
ATOM 808 C CA . GLN A 1 100 ? -8.674 -5.192 17.587 1.00 97.25 100 GLN A CA 1
ATOM 809 C C . GLN A 1 100 ? -9.947 -4.399 17.262 1.00 97.25 100 GLN A C 1
ATOM 811 O O . GLN A 1 100 ? -10.856 -4.346 18.092 1.00 97.25 100 GLN A O 1
ATOM 816 N N . TYR A 1 101 ? -10.021 -3.821 16.062 1.00 96.31 101 TYR A N 1
ATOM 817 C CA . TYR A 1 101 ? -11.180 -3.080 15.575 1.00 96.31 101 TYR A CA 1
ATOM 818 C C . TYR A 1 101 ? -12.411 -3.989 15.416 1.00 96.31 101 TYR A C 1
ATOM 820 O O . TYR A 1 101 ? -13.475 -3.660 15.937 1.00 96.31 101 TYR A O 1
ATOM 828 N N . GLU A 1 102 ? -12.246 -5.169 14.810 1.00 96.88 102 GLU A N 1
ATOM 829 C CA . GLU A 1 102 ? -13.279 -6.206 14.629 1.00 96.88 102 GLU A CA 1
ATOM 830 C C . GLU A 1 102 ? -13.917 -6.639 15.957 1.00 96.88 102 GLU A C 1
ATOM 832 O O . GLU A 1 102 ? -15.132 -6.793 16.044 1.00 96.88 102 GLU A O 1
ATOM 837 N N . ARG A 1 103 ? -13.122 -6.771 17.028 1.00 97.50 103 ARG A N 1
ATOM 838 C CA . ARG A 1 103 ? -13.643 -7.131 18.360 1.00 97.50 103 ARG A CA 1
ATOM 839 C C . ARG A 1 103 ? -14.517 -6.051 19.000 1.00 97.50 103 ARG A C 1
ATOM 841 O O . ARG A 1 103 ? -15.252 -6.355 19.935 1.00 97.50 103 ARG A O 1
ATOM 848 N N . ARG A 1 104 ? -14.399 -4.794 18.566 1.00 96.81 104 ARG A N 1
ATOM 849 C CA . ARG A 1 104 ? -15.083 -3.643 19.183 1.00 96.81 104 ARG A CA 1
ATOM 850 C C . ARG A 1 104 ? -16.202 -3.078 18.318 1.00 96.81 104 ARG A C 1
ATOM 852 O O . ARG A 1 104 ? -17.131 -2.476 18.851 1.00 96.81 104 ARG A O 1
ATOM 859 N N . PHE A 1 105 ? -16.106 -3.231 17.002 1.00 96.75 105 PHE A N 1
ATOM 860 C CA . PHE A 1 105 ? -16.992 -2.579 16.051 1.00 96.75 105 PHE A CA 1
ATOM 861 C C . PHE A 1 105 ? -17.350 -3.525 14.901 1.00 96.75 105 PHE A C 1
ATOM 863 O O . PHE A 1 105 ? -16.509 -4.312 14.468 1.00 96.75 105 PHE A O 1
ATOM 870 N N . PRO A 1 106 ? -18.569 -3.422 14.344 1.00 95.81 106 PRO A N 1
ATOM 871 C CA . PRO A 1 106 ? -18.929 -4.179 13.155 1.00 95.81 106 PRO A CA 1
ATOM 872 C C . PRO A 1 106 ? -18.065 -3.748 11.963 1.00 95.81 106 PRO A C 1
ATOM 874 O O . PRO A 1 106 ? -17.945 -2.554 11.660 1.00 95.81 106 PRO A O 1
ATOM 877 N N . ILE A 1 107 ? -17.491 -4.732 11.273 1.00 96.12 107 ILE A N 1
ATOM 878 C CA . ILE A 1 107 ? -16.698 -4.522 10.064 1.00 96.12 107 ILE A CA 1
ATOM 879 C C . ILE A 1 107 ? -17.620 -4.364 8.858 1.00 96.12 107 ILE A C 1
ATOM 881 O O . ILE A 1 107 ? -18.510 -5.175 8.612 1.00 96.12 107 ILE A O 1
ATOM 885 N N . GLN A 1 108 ? -17.383 -3.307 8.083 1.00 93.94 108 GLN A N 1
ATOM 886 C CA . GLN A 1 108 ? -18.019 -3.121 6.784 1.00 93.94 108 GLN A CA 1
ATOM 887 C C . GLN A 1 108 ? -17.265 -3.914 5.715 1.00 93.94 108 GLN A C 1
ATOM 889 O O . GLN A 1 108 ? -16.038 -4.004 5.752 1.00 93.94 108 GLN A O 1
ATOM 894 N N . GLN A 1 109 ? -17.987 -4.423 4.716 1.00 93.50 109 GLN A N 1
ATOM 895 C CA . GLN A 1 109 ? -17.391 -5.187 3.615 1.00 93.50 109 GLN A CA 1
ATOM 896 C C . GLN A 1 109 ? -16.315 -4.386 2.857 1.00 93.50 109 GLN A C 1
ATOM 898 O O . GLN A 1 109 ? -15.325 -4.957 2.412 1.00 93.50 109 GLN A O 1
ATOM 903 N N . SER A 1 110 ? -16.455 -3.057 2.773 1.00 92.25 110 SER A N 1
ATOM 904 C CA . SER A 1 110 ? -15.437 -2.159 2.208 1.00 92.25 110 SER A CA 1
ATOM 905 C C . SER A 1 110 ? -14.118 -2.196 2.985 1.00 92.25 110 SER A C 1
ATOM 907 O O . SER A 1 110 ? -13.066 -2.353 2.378 1.00 92.25 110 SER A O 1
ATOM 909 N N . ALA A 1 111 ? -14.164 -2.134 4.318 1.00 93.06 111 ALA A N 1
ATOM 910 C CA . ALA A 1 111 ? -12.970 -2.212 5.160 1.00 93.06 111 ALA A CA 1
ATOM 911 C C . ALA A 1 111 ? -12.306 -3.598 5.077 1.00 93.06 111 ALA A C 1
ATOM 913 O O . ALA A 1 111 ? -11.082 -3.700 5.042 1.00 93.06 111 ALA A O 1
ATOM 914 N N . ALA A 1 112 ? -13.104 -4.669 4.992 1.00 96.50 112 ALA A N 1
ATOM 915 C CA . ALA A 1 112 ? -12.583 -6.013 4.741 1.00 96.50 112 ALA A CA 1
ATOM 916 C C . ALA A 1 112 ? -11.907 -6.115 3.362 1.00 96.50 112 ALA A C 1
ATOM 918 O O . ALA A 1 112 ? -10.856 -6.740 3.239 1.00 96.50 112 ALA A O 1
ATOM 919 N N . LYS A 1 113 ? -12.465 -5.465 2.332 1.00 95.69 113 LYS A N 1
ATOM 920 C CA . LYS A 1 113 ? -11.873 -5.415 0.989 1.00 95.69 113 LYS A CA 1
ATOM 921 C C . LYS A 1 113 ? -10.564 -4.622 0.952 1.00 95.69 113 LYS A C 1
ATOM 923 O O . LYS A 1 113 ? -9.612 -5.089 0.338 1.00 95.69 113 LYS A O 1
ATOM 928 N N . GLU A 1 114 ? -10.485 -3.481 1.633 1.00 94.12 114 GLU A N 1
ATOM 929 C CA . GLU A 1 114 ? -9.234 -2.717 1.773 1.00 94.12 114 GLU A CA 1
ATOM 930 C C . GLU A 1 114 ? -8.148 -3.544 2.473 1.00 94.12 114 GLU A C 1
ATOM 932 O O . GLU A 1 114 ? -6.999 -3.570 2.033 1.00 94.12 114 GLU A O 1
ATOM 937 N N . MET A 1 115 ? -8.528 -4.277 3.524 1.00 96.94 115 MET A N 1
ATOM 938 C CA . MET A 1 115 ? -7.625 -5.183 4.227 1.00 96.94 115 MET A CA 1
ATOM 939 C C . MET A 1 115 ? -7.138 -6.320 3.323 1.00 96.94 115 MET A C 1
ATOM 941 O O . MET A 1 115 ? -5.944 -6.614 3.288 1.00 96.94 115 MET A O 1
ATOM 945 N N . PHE A 1 116 ? -8.052 -6.939 2.570 1.00 96.50 116 PHE A N 1
ATOM 946 C CA . PHE A 1 116 ? -7.717 -7.941 1.562 1.00 96.50 116 PHE A CA 1
ATOM 947 C C . PHE A 1 116 ? -6.683 -7.385 0.577 1.00 96.50 116 PHE A C 1
ATOM 949 O O . PHE A 1 116 ? -5.606 -7.960 0.448 1.00 96.50 116 PHE A O 1
ATOM 956 N N . ASP A 1 117 ? -6.954 -6.236 -0.045 1.00 94.31 117 ASP A N 1
ATOM 957 C CA . ASP A 1 117 ? -6.075 -5.638 -1.057 1.00 94.31 117 ASP A CA 1
ATOM 958 C C . ASP A 1 117 ? -4.677 -5.314 -0.511 1.00 94.31 117 ASP A C 1
ATOM 960 O O . ASP A 1 117 ? -3.673 -5.575 -1.179 1.00 94.31 117 ASP A O 1
ATOM 964 N N . ALA A 1 118 ? -4.590 -4.811 0.723 1.00 94.81 118 ALA A N 1
ATOM 965 C CA . ALA A 1 118 ? -3.311 -4.546 1.376 1.00 94.81 118 ALA A CA 1
ATOM 966 C C . ALA A 1 118 ? -2.491 -5.828 1.589 1.00 94.81 118 ALA A C 1
ATOM 968 O O . ALA A 1 118 ? -1.295 -5.864 1.294 1.00 94.81 118 ALA A O 1
ATOM 969 N N . LEU A 1 119 ? -3.133 -6.911 2.038 1.00 95.62 119 LEU A N 1
ATOM 970 C CA . LEU A 1 119 ? -2.481 -8.210 2.223 1.00 95.62 119 LEU A CA 1
ATOM 971 C C . LEU A 1 119 ? -2.023 -8.817 0.896 1.00 95.62 119 LEU A C 1
ATOM 973 O O . LEU A 1 119 ? -0.947 -9.413 0.838 1.00 95.62 119 LEU A O 1
ATOM 977 N N . VAL A 1 120 ? -2.797 -8.635 -0.177 1.00 93.50 120 VAL A N 1
ATOM 978 C CA . VAL A 1 120 ? -2.391 -9.031 -1.533 1.00 93.50 120 VAL A CA 1
ATOM 979 C C . VAL A 1 120 ? -1.149 -8.264 -1.977 1.00 93.50 120 VAL A C 1
ATOM 981 O O . VAL A 1 120 ? -0.193 -8.887 -2.442 1.00 93.50 120 VAL A O 1
ATOM 984 N N . GLY A 1 121 ? -1.119 -6.943 -1.777 1.00 88.50 121 GLY A N 1
ATOM 985 C CA . GLY A 1 121 ? 0.046 -6.108 -2.087 1.00 88.50 121 GLY A CA 1
ATOM 986 C C . GLY A 1 121 ? 1.321 -6.563 -1.367 1.00 88.50 121 GLY A C 1
ATOM 987 O O . GLY A 1 121 ? 2.405 -6.547 -1.948 1.00 88.50 121 GLY A O 1
ATOM 988 N N . LEU A 1 122 ? 1.179 -7.068 -0.139 1.00 90.19 122 LEU A N 1
ATOM 989 C CA . LEU A 1 122 ? 2.268 -7.624 0.672 1.00 90.19 122 LEU A CA 1
ATOM 990 C C . LEU A 1 122 ? 2.554 -9.112 0.416 1.00 90.19 122 LEU A C 1
ATOM 992 O O . LEU A 1 122 ? 3.392 -9.707 1.096 1.00 90.19 122 LEU A O 1
ATOM 996 N N . ARG A 1 123 ? 1.867 -9.736 -0.548 1.00 90.88 123 ARG A N 1
ATOM 997 C CA . ARG A 1 123 ? 1.950 -11.177 -0.848 1.00 90.88 123 ARG A CA 1
ATOM 998 C C . ARG A 1 123 ? 1.615 -12.083 0.348 1.00 90.88 123 ARG A C 1
ATOM 1000 O O . ARG A 1 123 ? 2.056 -13.229 0.422 1.00 90.88 123 ARG A O 1
ATOM 1007 N N . MET A 1 124 ? 0.797 -11.599 1.279 1.00 93.00 124 MET A N 1
ATOM 1008 C CA . MET A 1 124 ? 0.282 -12.335 2.440 1.00 93.00 124 MET A CA 1
ATOM 1009 C C . MET A 1 124 ? -1.008 -13.087 2.067 1.00 93.00 124 MET A C 1
ATOM 1011 O O . MET A 1 124 ? -2.072 -12.874 2.648 1.00 93.00 124 MET A O 1
ATOM 1015 N N . PHE A 1 125 ? -0.936 -13.944 1.041 1.00 92.88 125 PHE A N 1
ATOM 1016 C CA . PHE A 1 125 ? -2.123 -14.526 0.396 1.00 92.88 125 PHE A CA 1
ATOM 1017 C C . PHE A 1 125 ? -2.951 -15.434 1.309 1.00 92.88 125 PHE A C 1
ATOM 1019 O O . PHE A 1 125 ? -4.173 -15.461 1.187 1.00 92.88 125 PHE A O 1
ATOM 1026 N N . ALA A 1 126 ? -2.322 -16.143 2.249 1.00 93.12 126 ALA A N 1
ATOM 1027 C CA . ALA A 1 126 ? -3.050 -16.966 3.213 1.00 93.12 126 ALA A CA 1
ATOM 1028 C C . ALA A 1 126 ? -3.980 -16.105 4.085 1.00 93.12 126 ALA A C 1
ATOM 1030 O O . ALA A 1 126 ? -5.165 -16.404 4.212 1.00 93.12 126 ALA A O 1
ATOM 1031 N N . GLN A 1 127 ? -3.461 -14.994 4.612 1.00 96.81 127 GLN A N 1
ATOM 1032 C CA . GLN A 1 127 ? -4.223 -14.034 5.405 1.00 96.81 127 GLN A CA 1
ATOM 1033 C C . GLN A 1 127 ? -5.273 -13.305 4.557 1.00 96.81 127 GLN A C 1
ATOM 1035 O O . GLN A 1 127 ? -6.390 -13.096 5.021 1.00 96.81 127 GLN A O 1
ATOM 1040 N N . ALA A 1 128 ? -4.950 -12.951 3.307 1.00 96.56 128 ALA A N 1
ATOM 1041 C CA . ALA A 1 128 ? -5.913 -12.341 2.390 1.00 96.56 128 ALA A CA 1
ATOM 1042 C C . ALA A 1 128 ? -7.110 -13.277 2.141 1.00 96.56 128 ALA A C 1
ATOM 1044 O O . ALA A 1 128 ? -8.259 -12.874 2.304 1.00 96.56 128 ALA A O 1
ATOM 1045 N N . ASN A 1 129 ? -6.852 -14.550 1.831 1.00 95.81 129 ASN A N 1
ATOM 1046 C CA . ASN A 1 129 ? -7.902 -15.549 1.633 1.00 95.81 129 ASN A CA 1
ATOM 1047 C C . ASN A 1 129 ? -8.758 -15.767 2.891 1.00 95.81 129 ASN A C 1
ATOM 1049 O O . ASN A 1 129 ? -9.965 -15.970 2.765 1.00 95.81 129 ASN A O 1
ATOM 1053 N N . ASP A 1 130 ? -8.161 -15.717 4.086 1.00 97.06 130 ASP A N 1
ATOM 1054 C CA . ASP A 1 130 ? -8.907 -15.797 5.349 1.00 97.06 130 ASP A CA 1
ATOM 1055 C C . ASP A 1 130 ? -9.884 -14.620 5.501 1.00 97.06 130 ASP A C 1
ATOM 1057 O O . ASP A 1 130 ? -11.072 -14.831 5.744 1.00 97.06 130 ASP A O 1
ATOM 1061 N N . ILE A 1 131 ? -9.424 -13.387 5.252 1.00 97.56 131 ILE A N 1
ATOM 1062 C CA . ILE A 1 131 ? -10.285 -12.193 5.247 1.00 97.56 131 ILE A CA 1
ATOM 1063 C C . ILE A 1 131 ? -11.402 -12.326 4.202 1.00 97.56 131 ILE A C 1
ATOM 1065 O O . ILE A 1 131 ? -12.567 -12.082 4.520 1.00 97.56 131 ILE A O 1
ATOM 1069 N N . ALA A 1 132 ? -11.081 -12.753 2.978 1.00 97.38 132 ALA A N 1
ATOM 1070 C CA . ALA A 1 132 ? -12.073 -12.934 1.920 1.00 97.38 132 ALA A CA 1
ATOM 1071 C C . ALA A 1 132 ? -13.161 -13.944 2.304 1.00 97.38 132 ALA A C 1
ATOM 1073 O O . ALA A 1 132 ? -14.348 -13.660 2.147 1.00 97.38 132 ALA A O 1
ATOM 1074 N N . SER A 1 133 ? -12.762 -15.088 2.865 1.00 97.00 133 SER A N 1
ATOM 1075 C CA . SER A 1 133 ? -13.688 -16.130 3.308 1.00 97.00 133 SER A CA 1
ATOM 1076 C C . SER A 1 133 ? -14.552 -15.668 4.478 1.00 97.00 133 SER A C 1
ATOM 1078 O O . SER A 1 133 ? -15.759 -15.900 4.474 1.00 97.00 133 SER A O 1
ATOM 1080 N N . ARG A 1 134 ? -13.954 -15.009 5.479 1.00 97.38 134 ARG A N 1
ATOM 1081 C CA . ARG A 1 134 ? -14.658 -14.555 6.687 1.00 97.38 134 ARG A CA 1
ATOM 1082 C C . ARG A 1 134 ? -15.735 -13.518 6.373 1.00 97.38 134 ARG A C 1
ATOM 1084 O O . ARG A 1 134 ? -16.782 -13.512 7.012 1.00 97.38 134 ARG A O 1
ATOM 1091 N N . TYR A 1 135 ? -15.476 -12.659 5.390 1.00 96.88 135 TYR A N 1
ATOM 1092 C CA . TYR A 1 135 ? -16.346 -11.536 5.033 1.00 96.88 135 TYR A CA 1
ATOM 1093 C C . TYR A 1 135 ? -17.141 -11.735 3.738 1.00 96.88 135 TYR A C 1
ATOM 1095 O O . TYR A 1 135 ? -17.778 -10.789 3.273 1.00 96.88 135 TYR A O 1
ATOM 1103 N N . GLY A 1 136 ? -17.120 -12.942 3.158 1.00 96.19 136 GLY A N 1
ATOM 1104 C CA . GLY A 1 136 ? -17.857 -13.261 1.933 1.00 96.19 136 GLY A CA 1
ATOM 1105 C C . GLY A 1 136 ? -17.510 -12.324 0.774 1.00 96.19 136 GLY A C 1
ATOM 1106 O O . GLY A 1 136 ? -18.405 -11.795 0.114 1.00 96.19 136 GLY A O 1
ATOM 1107 N N . LEU A 1 137 ? -16.219 -12.037 0.580 1.00 96.06 137 LEU A N 1
ATOM 1108 C CA . LEU A 1 137 ? -15.765 -11.203 -0.531 1.00 96.06 137 LEU A CA 1
ATOM 1109 C C . LEU A 1 137 ? -15.813 -12.009 -1.834 1.00 96.06 137 LEU A C 1
ATOM 1111 O O . LEU A 1 137 ? -15.271 -13.109 -1.903 1.00 96.06 137 LEU A O 1
ATOM 1115 N N . ASP A 1 138 ? -16.425 -11.438 -2.871 1.00 95.00 138 ASP A N 1
ATOM 1116 C CA . ASP A 1 138 ? -16.431 -11.996 -4.229 1.00 95.00 138 ASP A CA 1
ATOM 1117 C C . ASP A 1 138 ? -15.093 -11.690 -4.921 1.00 95.00 138 ASP A C 1
ATOM 1119 O O . ASP A 1 138 ? -14.947 -10.714 -5.661 1.00 95.00 138 ASP A O 1
ATOM 1123 N N . VAL A 1 139 ? -14.068 -12.461 -4.557 1.00 91.56 139 VAL A N 1
ATOM 1124 C CA . VAL A 1 139 ? -12.696 -12.340 -5.062 1.00 91.56 139 VAL A CA 1
ATOM 1125 C C . VAL A 1 139 ? -12.127 -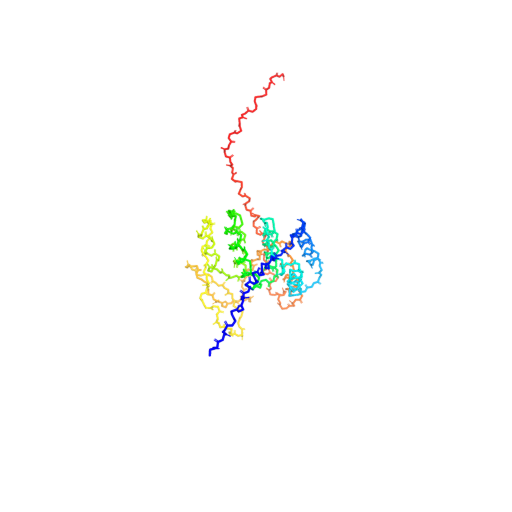13.720 -5.370 1.00 91.56 139 VAL A C 1
ATOM 1127 O O . VAL A 1 139 ? -12.470 -14.715 -4.730 1.00 91.56 139 VAL A O 1
ATOM 1130 N N . GLU A 1 140 ? -11.229 -13.778 -6.348 1.00 87.69 140 GLU A N 1
ATOM 1131 C CA . GLU A 1 140 ? -10.523 -15.009 -6.687 1.00 87.69 140 GLU A CA 1
ATOM 1132 C C . GLU A 1 140 ? -9.606 -15.449 -5.535 1.00 87.69 140 GLU A C 1
ATOM 1134 O O . GLU A 1 140 ? -8.940 -14.629 -4.895 1.00 87.69 140 GLU A O 1
ATOM 1139 N N . ARG A 1 141 ? -9.567 -16.759 -5.266 1.00 86.50 141 ARG A N 1
ATOM 1140 C CA . ARG A 1 141 ? -8.703 -17.330 -4.229 1.00 86.50 141 ARG A CA 1
ATOM 1141 C C . ARG A 1 141 ? -7.254 -17.313 -4.704 1.00 86.50 141 ARG A C 1
ATOM 1143 O O . ARG A 1 141 ? -6.920 -17.895 -5.729 1.00 86.50 141 ARG A O 1
ATOM 1150 N N . LEU A 1 142 ? -6.381 -16.708 -3.910 1.00 85.75 142 LEU A N 1
ATOM 1151 C CA . LEU A 1 142 ? -4.983 -16.502 -4.277 1.00 85.75 142 LEU A CA 1
ATOM 1152 C C . LEU A 1 142 ? -4.111 -17.665 -3.805 1.00 85.75 142 LEU A C 1
ATOM 1154 O O . LEU A 1 142 ? -4.288 -18.170 -2.696 1.00 85.75 142 LEU A O 1
ATOM 1158 N N . GLN A 1 143 ? -3.137 -18.074 -4.612 1.00 79.06 143 GLN A N 1
ATOM 1159 C CA . GLN A 1 143 ? -2.153 -19.093 -4.242 1.00 79.06 143 GLN A CA 1
ATOM 1160 C C . GLN A 1 143 ? -0.740 -18.568 -4.504 1.00 79.06 143 GLN A C 1
ATOM 1162 O O . GLN A 1 143 ? -0.510 -17.802 -5.440 1.00 79.06 143 GLN A O 1
ATOM 1167 N N . LEU A 1 144 ? 0.212 -18.948 -3.647 1.00 68.94 144 LEU A N 1
ATOM 1168 C CA . LEU A 1 144 ? 1.629 -18.761 -3.951 1.00 68.94 144 LEU A CA 1
ATOM 1169 C C . LEU A 1 144 ? 1.989 -19.733 -5.077 1.00 68.94 144 LEU A C 1
ATOM 1171 O O . LEU A 1 144 ? 1.644 -20.906 -5.002 1.00 68.94 144 LEU A O 1
ATOM 1175 N N . ALA A 1 145 ? 2.675 -19.247 -6.108 1.00 65.69 145 ALA A N 1
ATOM 1176 C CA . ALA A 1 145 ? 3.246 -20.127 -7.116 1.00 65.69 145 ALA A CA 1
ATOM 1177 C C . ALA A 1 145 ? 4.389 -20.943 -6.494 1.00 65.69 145 ALA A C 1
ATOM 1179 O O . ALA A 1 145 ? 5.350 -20.363 -5.973 1.00 65.69 145 ALA A O 1
ATOM 1180 N N . ASP A 1 146 ? 4.298 -22.270 -6.558 1.00 54.44 146 ASP A N 1
ATOM 1181 C CA . ASP A 1 146 ? 5.398 -23.157 -6.189 1.00 54.44 146 ASP A CA 1
ATOM 1182 C C . ASP A 1 146 ? 6.603 -22.907 -7.121 1.00 54.44 146 ASP A C 1
ATOM 1184 O O . ASP A 1 146 ? 6.454 -22.798 -8.337 1.00 54.44 146 ASP A O 1
ATOM 1188 N N . GLY A 1 147 ? 7.815 -22.778 -6.562 1.00 52.81 147 GLY A N 1
ATOM 1189 C CA . GLY A 1 147 ? 9.053 -22.638 -7.352 1.00 52.81 147 GLY A CA 1
ATOM 1190 C C . GLY A 1 147 ? 9.650 -21.226 -7.476 1.00 52.81 147 GLY A C 1
ATOM 1191 O O . GLY A 1 147 ? 10.526 -20.996 -8.308 1.00 52.81 147 GLY A O 1
ATOM 1192 N N . ALA A 1 148 ? 9.254 -20.261 -6.638 1.00 49.84 148 ALA A N 1
ATOM 1193 C CA . ALA A 1 148 ? 9.884 -18.931 -6.620 1.00 49.84 148 ALA A CA 1
ATOM 1194 C C . ALA A 1 148 ? 11.342 -18.914 -6.094 1.00 49.84 148 ALA A C 1
ATOM 1196 O O . ALA A 1 148 ? 12.023 -17.892 -6.229 1.00 49.84 148 ALA A O 1
ATOM 1197 N N . ALA A 1 149 ? 11.828 -20.022 -5.525 1.00 45.7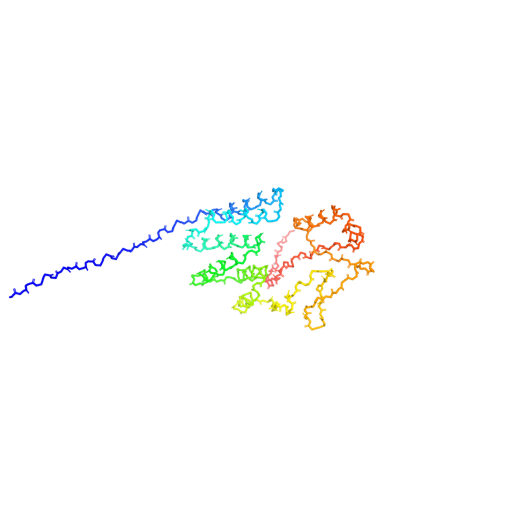2 149 ALA A N 1
ATOM 1198 C CA . ALA A 1 149 ? 13.113 -20.114 -4.841 1.00 45.72 149 ALA A CA 1
ATOM 1199 C C . ALA A 1 149 ? 14.112 -21.022 -5.578 1.00 45.72 149 ALA A C 1
ATOM 1201 O O . ALA A 1 149 ? 14.307 -22.159 -5.182 1.00 45.72 149 ALA A O 1
ATOM 1202 N N . THR A 1 150 ? 14.761 -20.488 -6.611 1.00 44.34 150 THR A N 1
ATOM 1203 C CA . THR A 1 150 ? 16.219 -20.578 -6.819 1.00 44.34 150 THR A CA 1
ATOM 1204 C C . THR A 1 150 ? 16.620 -19.470 -7.797 1.00 44.34 150 THR A C 1
ATOM 1206 O O . THR A 1 150 ? 16.092 -19.339 -8.904 1.00 44.34 150 THR A O 1
ATOM 1209 N N . SER A 1 151 ? 17.487 -18.569 -7.339 1.00 44.69 151 SER A N 1
ATOM 1210 C CA . SER A 1 151 ? 18.110 -17.540 -8.164 1.00 44.69 151 SER A CA 1
ATOM 1211 C C . SER A 1 151 ? 19.382 -18.114 -8.776 1.00 44.69 151 SER A C 1
ATOM 1213 O O . SER A 1 151 ? 20.460 -17.947 -8.211 1.00 44.69 151 SER A O 1
ATOM 1215 N N . ASP A 1 152 ? 19.275 -18.753 -9.934 1.00 46.91 152 ASP A N 1
ATOM 1216 C CA . ASP A 1 152 ? 20.439 -18.823 -10.811 1.00 46.91 152 ASP A CA 1
ATOM 1217 C C . ASP A 1 152 ? 20.507 -17.487 -11.548 1.00 46.91 152 ASP A C 1
ATOM 1219 O O . ASP A 1 152 ? 19.670 -17.154 -12.391 1.00 46.91 152 ASP A O 1
ATOM 1223 N N . ALA A 1 153 ? 21.446 -16.651 -11.111 1.00 45.09 153 ALA A N 1
ATOM 1224 C CA . ALA A 1 153 ? 21.750 -15.378 -11.736 1.00 45.09 153 ALA A CA 1
ATOM 1225 C C . ALA A 1 153 ? 22.285 -15.641 -13.154 1.00 45.09 153 ALA A C 1
ATOM 1227 O O . ALA A 1 153 ? 23.426 -16.065 -13.310 1.00 45.09 153 ALA A O 1
ATOM 1228 N N . GLY A 1 154 ? 21.470 -15.411 -14.187 1.00 51.31 154 GLY A N 1
ATOM 1229 C CA . GLY A 1 154 ? 21.931 -15.561 -15.571 1.00 51.31 154 GLY A CA 1
ATOM 1230 C C . GLY A 1 154 ? 20.895 -15.242 -16.645 1.00 51.31 154 GLY A C 1
ATOM 1231 O O . GLY A 1 154 ? 21.192 -14.468 -17.553 1.00 51.31 154 GLY A O 1
ATOM 1232 N N . ASP A 1 155 ? 19.667 -15.751 -16.515 1.00 54.56 155 ASP A N 1
ATOM 1233 C CA . ASP A 1 155 ? 18.728 -15.762 -17.646 1.00 54.56 155 ASP A CA 1
ATOM 1234 C C . ASP A 1 155 ? 17.553 -14.790 -17.491 1.00 54.56 155 ASP A C 1
ATOM 1236 O O . ASP A 1 155 ? 16.948 -14.649 -16.424 1.00 54.56 155 ASP A O 1
ATOM 1240 N N . THR A 1 156 ? 17.195 -14.126 -18.597 1.00 59.81 156 THR A N 1
ATOM 1241 C CA . THR A 1 156 ? 15.996 -13.278 -18.684 1.00 59.81 156 THR A CA 1
ATOM 1242 C C . THR A 1 156 ? 14.759 -14.173 -18.693 1.00 59.81 156 THR A C 1
ATOM 1244 O O . THR A 1 156 ? 14.354 -14.683 -19.736 1.00 59.81 156 THR A O 1
ATOM 1247 N N . ARG A 1 157 ? 14.159 -14.370 -17.517 1.00 69.31 157 ARG A N 1
ATOM 1248 C CA . ARG A 1 157 ? 12.970 -15.210 -17.335 1.00 69.31 157 ARG A CA 1
ATOM 1249 C C . ARG A 1 157 ? 11.722 -14.361 -17.131 1.00 69.31 157 ARG A C 1
ATOM 1251 O O . ARG A 1 157 ? 11.738 -13.405 -16.356 1.00 69.31 157 ARG A O 1
ATOM 1258 N N . ALA A 1 158 ? 10.628 -14.737 -17.784 1.00 74.31 158 ALA A N 1
ATOM 1259 C CA . ALA A 1 158 ? 9.294 -14.227 -17.486 1.00 74.31 158 ALA A CA 1
ATOM 1260 C C . ALA A 1 158 ? 8.450 -15.298 -16.801 1.00 74.31 158 ALA A C 1
ATOM 1262 O O . ALA A 1 158 ? 8.717 -16.496 -16.903 1.00 74.31 158 ALA A O 1
ATOM 1263 N N . TRP A 1 159 ? 7.403 -14.850 -16.119 1.00 78.94 159 TRP A N 1
ATOM 1264 C CA . TRP A 1 159 ? 6.358 -15.739 -15.642 1.00 78.94 159 TRP A CA 1
ATOM 1265 C C . TRP A 1 159 ? 5.412 -16.081 -16.793 1.00 78.94 159 TRP A C 1
ATOM 1267 O O . TRP A 1 159 ? 4.885 -15.192 -17.461 1.00 78.94 159 TRP A O 1
ATOM 1277 N N . ARG A 1 160 ? 5.198 -17.374 -17.012 1.00 78.44 160 ARG A N 1
ATOM 1278 C CA . ARG A 1 160 ? 4.212 -17.941 -17.925 1.00 78.44 160 ARG A CA 1
ATOM 1279 C C . ARG A 1 160 ? 3.132 -18.625 -17.098 1.00 78.44 160 ARG A C 1
ATOM 1281 O O . ARG A 1 160 ? 3.449 -19.283 -16.114 1.00 78.44 160 ARG A O 1
ATOM 1288 N N . VAL A 1 161 ? 1.882 -18.443 -17.505 1.00 76.06 161 VAL A N 1
ATOM 1289 C CA . VAL A 1 161 ? 0.722 -19.132 -16.932 1.00 76.06 161 VAL A CA 1
ATOM 1290 C C . VAL A 1 161 ? 0.390 -20.316 -17.845 1.00 76.06 161 VAL A C 1
ATOM 1292 O O . VAL A 1 161 ? 0.289 -20.116 -19.061 1.00 76.06 161 VAL A O 1
ATOM 1295 N N . ASP A 1 162 ? 0.261 -21.531 -17.310 1.00 77.69 162 ASP A N 1
ATOM 1296 C CA . ASP A 1 162 ? -0.249 -22.672 -18.087 1.00 77.69 162 ASP A CA 1
ATOM 1297 C C . ASP A 1 162 ? -1.778 -22.659 -18.196 1.00 77.69 162 ASP A C 1
ATOM 1299 O O . ASP A 1 162 ? -2.478 -21.813 -17.644 1.00 77.69 162 ASP A O 1
ATOM 1303 N N . ALA A 1 163 ? -2.315 -23.638 -18.924 1.00 78.06 163 ALA A N 1
ATOM 1304 C CA . ALA A 1 163 ? -3.753 -23.839 -19.050 1.00 78.06 163 ALA A CA 1
ATOM 1305 C C . ALA A 1 163 ? -4.454 -24.160 -17.712 1.00 78.06 163 ALA A C 1
ATOM 1307 O O . ALA A 1 163 ? -5.667 -23.999 -17.620 1.00 78.06 163 ALA A O 1
ATOM 1308 N N . GLY A 1 164 ? -3.713 -24.614 -16.696 1.00 74.06 164 GLY A N 1
ATOM 1309 C CA . GLY A 1 164 ? -4.207 -24.880 -15.345 1.00 74.06 164 GLY A CA 1
ATOM 1310 C C . GLY A 1 164 ? -4.138 -23.669 -14.410 1.00 74.06 164 GLY A C 1
ATOM 1311 O O . GLY A 1 164 ? -4.556 -23.779 -13.260 1.00 74.06 164 GLY A O 1
ATOM 1312 N N . GLY A 1 165 ? -3.631 -22.523 -14.879 1.00 67.94 165 GLY A N 1
ATOM 1313 C CA . GLY A 1 165 ? -3.462 -21.314 -14.072 1.00 67.94 165 GLY A CA 1
ATOM 1314 C C . GLY A 1 165 ? -2.196 -21.305 -13.211 1.00 67.94 165 GLY A C 1
ATOM 1315 O O . GLY A 1 165 ? -1.981 -20.353 -12.459 1.00 67.94 165 GLY A O 1
ATOM 1316 N N . ALA A 1 166 ? -1.337 -22.320 -13.315 1.00 68.50 166 ALA A N 1
ATOM 1317 C CA . ALA A 1 166 ? -0.081 -22.348 -12.583 1.00 68.50 166 ALA A CA 1
ATOM 1318 C C . ALA A 1 166 ? 0.941 -21.410 -13.236 1.00 68.50 166 ALA A C 1
ATOM 1320 O O . ALA A 1 166 ? 1.012 -21.288 -14.458 1.00 68.50 166 ALA A O 1
ATOM 1321 N N . LEU A 1 167 ? 1.753 -20.753 -12.408 1.00 69.75 167 LEU A N 1
ATOM 1322 C CA . LEU A 1 167 ? 2.826 -19.863 -12.845 1.00 69.75 167 LEU A CA 1
ATOM 1323 C C . LEU A 1 167 ? 4.158 -20.617 -12.877 1.00 69.75 167 LEU A C 1
ATOM 1325 O O . LEU A 1 167 ? 4.585 -21.167 -11.867 1.00 69.75 167 LEU A O 1
ATOM 1329 N N . HIS A 1 168 ? 4.863 -20.568 -14.002 1.00 71.75 168 HIS A N 1
ATOM 1330 C CA . HIS A 1 168 ? 6.223 -21.100 -14.153 1.00 71.75 168 HIS A CA 1
ATOM 1331 C C . HIS A 1 168 ? 7.131 -20.062 -14.795 1.00 71.75 168 HIS A C 1
ATOM 1333 O O . HIS A 1 168 ? 6.694 -19.204 -15.561 1.00 71.75 168 HIS A O 1
ATOM 1339 N N . ARG A 1 169 ? 8.425 -20.143 -14.492 1.00 76.06 169 ARG A N 1
ATOM 1340 C CA . ARG A 1 169 ? 9.428 -19.322 -15.168 1.00 76.06 169 ARG A CA 1
ATOM 1341 C C . ARG A 1 169 ? 9.748 -19.930 -16.528 1.00 76.06 169 ARG A C 1
ATOM 1343 O O . ARG A 1 169 ? 9.995 -21.126 -16.622 1.00 76.06 169 ARG A O 1
ATOM 1350 N N . ALA A 1 170 ? 9.769 -19.096 -17.556 1.00 77.88 170 ALA A N 1
ATOM 1351 C CA . ALA A 1 170 ? 10.188 -19.460 -18.899 1.00 77.88 170 ALA A CA 1
ATOM 1352 C C . ALA A 1 170 ? 11.188 -18.426 -19.413 1.00 77.88 170 ALA A C 1
ATOM 1354 O O . ALA A 1 170 ? 11.046 -17.230 -19.135 1.00 77.88 170 ALA A O 1
ATOM 1355 N N . ASP A 1 171 ? 12.184 -18.883 -20.164 1.00 79.25 171 ASP A N 1
ATOM 1356 C CA . ASP A 1 171 ? 13.099 -17.982 -20.854 1.00 79.25 171 ASP A CA 1
ATOM 1357 C C . ASP A 1 171 ? 12.332 -17.176 -21.904 1.00 79.25 171 ASP A C 1
ATOM 1359 O O . ASP A 1 171 ? 11.442 -17.691 -22.590 1.00 79.25 171 ASP A O 1
ATOM 1363 N N . VAL A 1 172 ? 12.666 -15.892 -22.012 1.00 76.00 172 VAL A N 1
ATOM 1364 C CA . VAL A 1 172 ? 12.075 -15.007 -23.015 1.00 76.00 172 VAL A CA 1
ATOM 1365 C C . VAL A 1 172 ? 13.147 -14.548 -23.977 1.00 76.00 172 VAL A C 1
ATOM 1367 O O . VAL A 1 172 ? 14.060 -13.805 -23.614 1.00 76.00 172 VAL A O 1
ATOM 1370 N N . ASP A 1 173 ? 12.977 -14.929 -25.239 1.00 79.00 173 ASP A N 1
ATOM 1371 C CA . ASP A 1 173 ? 13.737 -14.336 -26.323 1.00 79.00 173 ASP A CA 1
ATOM 1372 C C . ASP A 1 173 ? 13.225 -12.916 -26.604 1.00 79.00 173 ASP A C 1
ATOM 1374 O O . ASP A 1 173 ? 12.259 -12.685 -27.335 1.00 79.00 173 ASP A O 1
ATOM 1378 N N . VAL A 1 174 ? 13.900 -11.937 -26.006 1.00 76.88 174 VAL A N 1
ATOM 1379 C CA . VAL A 1 174 ? 13.642 -10.515 -26.256 1.00 76.88 174 VAL A CA 1
ATOM 1380 C C . VAL A 1 174 ? 14.179 -10.042 -27.609 1.00 76.88 174 VAL A C 1
ATOM 1382 O O . VAL A 1 174 ? 13.881 -8.914 -28.007 1.00 76.88 174 VAL A O 1
ATOM 1385 N N . SER A 1 175 ? 14.961 -10.858 -28.326 1.00 77.56 175 SER A N 1
ATOM 1386 C CA . SER A 1 175 ? 15.471 -10.537 -29.663 1.00 77.56 175 SER A CA 1
ATOM 1387 C C . SER A 1 175 ? 14.451 -10.851 -30.765 1.00 77.56 175 SER A C 1
ATOM 1389 O O . SER A 1 175 ? 14.335 -10.069 -31.710 1.00 77.56 175 SER A O 1
ATOM 1391 N N . GLY A 1 176 ? 13.621 -11.882 -30.578 1.00 78.75 176 GLY A N 1
ATOM 1392 C CA . GLY A 1 176 ? 12.544 -12.277 -31.485 1.00 78.75 176 GLY A CA 1
ATOM 1393 C C . GLY A 1 176 ? 11.339 -11.315 -31.572 1.00 78.75 176 GLY A C 1
ATOM 1394 O O . GLY A 1 176 ? 11.327 -10.230 -30.963 1.00 78.75 176 GLY A O 1
ATOM 1395 N N . PRO A 1 177 ? 10.304 -11.688 -32.358 1.00 79.56 177 PRO A N 1
ATOM 1396 C CA . PRO A 1 177 ? 9.073 -10.913 -32.524 1.00 79.56 177 PRO A CA 1
ATOM 1397 C C . PRO A 1 177 ? 8.226 -10.950 -31.241 1.00 79.56 177 PRO A C 1
ATOM 1399 O O . PRO A 1 177 ? 7.312 -11.754 -31.086 1.00 79.56 177 PRO A O 1
ATOM 1402 N N . LEU A 1 178 ? 8.549 -10.056 -30.308 1.00 83.62 178 LEU A N 1
ATOM 1403 C CA . LEU A 1 178 ? 7.864 -9.873 -29.031 1.00 83.62 178 LEU A CA 1
ATOM 1404 C C . LEU A 1 178 ? 7.047 -8.577 -29.059 1.00 83.62 178 LEU A C 1
ATOM 1406 O O . LEU A 1 178 ? 7.552 -7.534 -29.470 1.00 83.62 178 LEU A O 1
ATOM 1410 N N . THR A 1 179 ? 5.807 -8.628 -28.571 1.00 86.19 179 THR A N 1
ATOM 1411 C CA . THR A 1 179 ? 5.028 -7.432 -28.215 1.00 86.19 179 THR A CA 1
ATOM 1412 C C . THR A 1 179 ? 4.936 -7.352 -26.699 1.00 86.19 179 THR A C 1
ATOM 1414 O O . THR A 1 179 ? 4.496 -8.302 -26.056 1.00 86.19 179 THR A O 1
ATOM 1417 N N . VAL A 1 180 ? 5.348 -6.224 -26.124 1.00 85.75 180 VAL A N 1
ATOM 1418 C CA . VAL A 1 180 ? 5.290 -5.982 -24.680 1.00 85.75 180 VAL A CA 1
ATOM 1419 C C . VAL A 1 180 ? 4.056 -5.141 -24.382 1.00 85.75 180 VAL A C 1
ATOM 1421 O O . VAL A 1 180 ? 3.998 -3.963 -24.731 1.00 85.75 180 VAL A O 1
ATOM 1424 N N . LEU A 1 181 ? 3.060 -5.738 -23.735 1.00 86.44 181 LEU A N 1
ATOM 1425 C CA . LEU A 1 181 ? 1.874 -5.024 -23.272 1.00 86.44 181 LEU A CA 1
ATOM 1426 C C . LEU A 1 181 ? 2.132 -4.453 -21.877 1.00 86.44 181 LEU A C 1
ATOM 1428 O O . LEU A 1 181 ? 2.356 -5.198 -20.926 1.00 86.44 181 LEU A O 1
ATOM 1432 N N . VAL A 1 182 ? 2.083 -3.130 -21.749 1.00 85.25 182 VAL A N 1
ATOM 1433 C CA . VAL A 1 182 ? 2.261 -2.430 -20.475 1.00 85.25 182 VAL A CA 1
ATOM 1434 C C . VAL A 1 182 ? 0.911 -1.928 -20.007 1.00 85.25 182 VAL A C 1
ATOM 1436 O O . VAL A 1 182 ? 0.324 -1.053 -20.637 1.00 85.25 182 VAL A O 1
ATOM 1439 N N . THR A 1 183 ? 0.422 -2.472 -18.896 1.00 85.50 183 THR A N 1
ATOM 1440 C CA . THR A 1 183 ? -0.848 -2.041 -18.306 1.00 85.50 183 THR A CA 1
ATOM 1441 C C . THR A 1 183 ? -0.562 -1.164 -17.098 1.00 85.50 183 THR A C 1
ATOM 1443 O O . THR A 1 183 ? -0.195 -1.666 -16.038 1.00 85.50 183 THR A O 1
ATOM 1446 N N . ALA A 1 184 ? -0.692 0.151 -17.258 1.00 85.62 184 ALA A N 1
ATOM 1447 C CA . ALA A 1 184 ? -0.424 1.107 -16.191 1.00 85.62 184 ALA A CA 1
ATOM 1448 C C . ALA A 1 184 ? -1.201 2.410 -16.395 1.00 85.62 184 ALA A C 1
ATOM 1450 O O . ALA A 1 184 ? -1.485 2.823 -17.518 1.00 85.62 184 ALA A O 1
ATOM 1451 N N . HIS A 1 185 ? -1.527 3.088 -15.295 1.00 81.44 185 HIS A N 1
ATOM 1452 C CA . HIS A 1 185 ? -2.103 4.427 -15.370 1.00 81.44 185 HIS A CA 1
ATOM 1453 C C . HIS A 1 185 ? -1.012 5.447 -15.761 1.00 81.44 185 HIS A C 1
ATOM 1455 O O . HIS A 1 185 ? 0.050 5.441 -15.136 1.00 81.44 185 HIS A O 1
ATOM 1461 N N . PRO A 1 186 ? -1.247 6.365 -16.721 1.00 76.56 186 PRO A N 1
ATOM 1462 C CA . PRO A 1 186 ? -0.210 7.279 -17.224 1.00 76.56 186 PRO A CA 1
ATOM 1463 C C . PRO A 1 186 ? 0.289 8.276 -16.168 1.00 76.56 186 PRO A C 1
ATOM 1465 O O . PRO A 1 186 ? 1.416 8.757 -16.239 1.00 76.56 186 PRO A O 1
ATOM 1468 N N . LEU A 1 187 ? -0.537 8.572 -15.159 1.00 78.44 187 LEU A N 1
ATOM 1469 C CA . LEU A 1 187 ? -0.161 9.428 -14.026 1.00 78.44 187 LEU A CA 1
ATOM 1470 C C . LEU A 1 187 ? 0.470 8.656 -12.856 1.00 78.44 187 LEU A C 1
ATOM 1472 O O . LEU A 1 187 ? 0.851 9.271 -11.864 1.00 78.44 187 LEU A O 1
ATOM 1476 N N . CYS A 1 188 ? 0.584 7.326 -12.941 1.00 82.44 188 CYS A N 1
ATOM 1477 C CA . CYS A 1 188 ? 1.240 6.540 -11.901 1.00 82.44 188 CYS A CA 1
ATOM 1478 C C . CYS A 1 188 ? 2.743 6.842 -11.898 1.00 82.44 188 CYS A C 1
ATOM 1480 O O . CYS A 1 188 ? 3.432 6.590 -12.888 1.00 82.44 188 CYS A O 1
ATOM 1482 N N . HIS A 1 189 ? 3.263 7.370 -10.788 1.00 78.56 189 HIS A N 1
ATOM 1483 C CA . HIS A 1 189 ? 4.680 7.721 -10.684 1.00 78.56 189 HIS A CA 1
ATOM 1484 C C . HIS A 1 189 ? 5.593 6.497 -10.848 1.00 78.56 189 HIS A C 1
ATOM 1486 O O . HIS A 1 189 ? 6.591 6.612 -11.544 1.00 78.56 189 HIS A O 1
ATOM 1492 N N . PHE A 1 190 ? 5.212 5.315 -10.342 1.00 80.19 190 PHE A N 1
ATOM 1493 C CA . PHE A 1 190 ? 5.965 4.073 -10.568 1.00 80.19 190 PHE A CA 1
ATOM 1494 C C . PHE A 1 190 ? 6.115 3.752 -12.059 1.00 80.19 190 PHE A C 1
ATOM 1496 O O . PHE A 1 190 ? 7.200 3.420 -12.524 1.00 80.19 190 PHE A O 1
ATOM 1503 N N . ALA A 1 191 ? 5.037 3.901 -12.832 1.00 85.88 191 ALA A N 1
ATOM 1504 C CA . ALA A 1 191 ? 5.059 3.638 -14.267 1.00 85.88 191 ALA A CA 1
ATOM 1505 C C . ALA A 1 191 ? 5.901 4.671 -15.029 1.00 85.88 191 ALA A C 1
ATOM 1507 O O . ALA A 1 191 ? 6.645 4.315 -15.941 1.00 85.88 191 ALA A O 1
ATOM 1508 N N . ARG A 1 192 ? 5.817 5.946 -14.630 1.00 85.94 192 ARG A N 1
ATOM 1509 C CA . ARG A 1 192 ? 6.640 7.027 -15.189 1.00 85.94 192 ARG A CA 1
ATOM 1510 C C . ARG A 1 192 ? 8.123 6.851 -14.863 1.00 85.94 192 ARG A C 1
ATOM 1512 O O . ARG A 1 192 ? 8.945 7.064 -15.745 1.00 85.94 192 ARG A O 1
ATOM 1519 N N . ASN A 1 193 ? 8.449 6.453 -13.635 1.00 83.62 193 ASN A N 1
ATOM 1520 C CA . ASN A 1 193 ? 9.817 6.163 -13.208 1.00 83.62 193 ASN A CA 1
ATOM 1521 C C . ASN A 1 193 ? 10.375 4.971 -13.994 1.00 83.62 193 ASN A C 1
ATOM 1523 O O . ASN A 1 193 ? 11.427 5.094 -14.606 1.00 83.62 193 ASN A O 1
ATOM 1527 N N . ALA A 1 194 ? 9.619 3.872 -14.089 1.00 86.69 194 ALA A N 1
ATOM 1528 C CA . ALA A 1 194 ? 10.023 2.703 -14.868 1.00 86.69 194 ALA A CA 1
ATOM 1529 C C . ALA A 1 194 ? 10.257 3.034 -16.352 1.00 86.69 194 ALA A C 1
ATOM 1531 O O . ALA A 1 194 ? 11.227 2.564 -16.942 1.00 86.69 194 ALA A O 1
ATOM 1532 N N . LEU A 1 195 ? 9.397 3.859 -16.962 1.00 90.06 195 LEU A N 1
ATOM 1533 C CA . LEU A 1 195 ? 9.607 4.325 -18.333 1.00 90.06 195 LEU A CA 1
ATOM 1534 C C . LEU A 1 195 ? 10.874 5.184 -18.448 1.00 90.06 195 LEU A C 1
ATOM 1536 O O . LEU A 1 195 ? 11.681 4.930 -19.336 1.00 90.06 195 LEU A O 1
ATOM 1540 N N . ALA A 1 196 ? 11.079 6.141 -17.539 1.00 89.25 196 ALA A N 1
ATOM 1541 C CA . ALA A 1 196 ? 12.275 6.983 -17.533 1.00 89.25 196 ALA A CA 1
ATOM 1542 C C . ALA A 1 196 ? 13.566 6.156 -17.376 1.00 89.25 196 ALA A C 1
ATOM 1544 O O . ALA A 1 196 ? 14.556 6.430 -18.052 1.00 89.25 196 ALA A O 1
ATOM 1545 N N . ASP A 1 197 ? 13.546 5.111 -16.546 1.00 88.56 197 ASP A N 1
ATOM 1546 C CA . ASP A 1 197 ? 14.675 4.193 -16.367 1.00 88.56 197 ASP A CA 1
ATOM 1547 C C . ASP A 1 197 ? 14.941 3.357 -17.633 1.00 88.56 197 ASP A C 1
ATOM 1549 O O . ASP A 1 197 ? 16.098 3.153 -18.016 1.00 88.56 197 ASP A O 1
ATOM 1553 N N . ILE A 1 198 ? 13.885 2.904 -18.323 1.00 90.12 198 ILE A N 1
ATOM 1554 C CA . ILE A 1 198 ? 13.996 2.211 -19.619 1.00 90.12 198 ILE A CA 1
ATOM 1555 C C . ILE A 1 198 ? 14.585 3.145 -20.680 1.00 90.12 198 ILE A C 1
ATOM 1557 O O . ILE A 1 198 ? 15.472 2.730 -21.424 1.00 90.12 198 ILE A O 1
ATOM 1561 N N . GLU A 1 199 ? 14.115 4.391 -20.750 1.00 93.06 199 GLU A N 1
ATOM 1562 C CA . GLU A 1 199 ? 14.580 5.400 -21.706 1.00 93.06 199 GLU A CA 1
ATOM 1563 C C . GLU A 1 199 ? 16.045 5.785 -21.473 1.00 93.06 199 GLU A C 1
ATOM 1565 O O . GLU A 1 199 ? 16.816 5.874 -22.430 1.00 93.06 199 GLU A O 1
ATOM 1570 N N . ALA A 1 200 ? 16.447 5.962 -20.211 1.00 93.69 200 ALA A N 1
ATOM 1571 C CA . ALA A 1 200 ? 17.815 6.315 -19.834 1.00 93.69 200 ALA A CA 1
ATOM 1572 C C . ALA A 1 200 ? 18.818 5.171 -20.069 1.00 93.69 200 ALA A C 1
ATOM 1574 O O . ALA A 1 200 ? 20.015 5.411 -20.243 1.00 93.69 200 ALA A O 1
ATOM 1575 N N . ASN A 1 201 ? 18.356 3.918 -20.092 1.00 94.25 201 ASN A N 1
ATOM 1576 C CA . ASN A 1 201 ? 19.203 2.761 -20.342 1.00 94.25 201 ASN A CA 1
ATOM 1577 C C . ASN A 1 201 ? 19.277 2.437 -21.843 1.00 94.25 201 ASN A C 1
ATOM 1579 O O . ASN A 1 201 ? 18.356 1.858 -22.415 1.00 94.25 201 ASN A O 1
ATOM 1583 N N . ALA A 1 202 ? 20.421 2.719 -22.476 1.00 92.31 202 ALA A N 1
ATOM 1584 C CA . ALA A 1 202 ? 20.614 2.526 -23.918 1.00 92.31 202 ALA A CA 1
ATOM 1585 C C . ALA A 1 202 ? 20.290 1.102 -24.420 1.00 92.31 202 ALA A C 1
ATOM 1587 O O . ALA A 1 202 ? 19.763 0.935 -25.523 1.00 92.31 202 ALA A O 1
ATOM 1588 N N . ARG A 1 203 ? 20.578 0.065 -23.618 1.00 89.00 203 ARG A N 1
ATOM 1589 C CA . ARG A 1 203 ? 20.286 -1.329 -23.982 1.00 89.00 203 ARG A CA 1
ATOM 1590 C C . ARG A 1 203 ? 18.786 -1.611 -23.916 1.00 89.00 203 ARG A C 1
ATOM 1592 O O . ARG A 1 203 ? 18.245 -2.190 -24.855 1.00 89.00 203 ARG A O 1
ATOM 1599 N N . LEU A 1 204 ? 18.122 -1.210 -22.832 1.00 88.44 204 LEU A N 1
ATOM 1600 C CA . LEU A 1 204 ? 16.686 -1.444 -22.646 1.00 88.44 204 LEU A CA 1
ATOM 1601 C C . LEU A 1 204 ? 15.850 -0.605 -23.610 1.00 88.44 204 LEU A C 1
ATOM 1603 O O . LEU A 1 204 ? 14.943 -1.144 -24.237 1.00 88.44 204 LEU A O 1
ATOM 1607 N N . SER A 1 205 ? 16.205 0.666 -23.792 1.00 92.75 205 SER A N 1
ATOM 1608 C CA . SER A 1 205 ? 15.567 1.592 -24.728 1.00 92.75 205 SER A CA 1
ATOM 1609 C C . SER A 1 205 ? 15.501 1.007 -26.143 1.00 92.75 205 SER A C 1
ATOM 1611 O O . SER A 1 205 ? 14.423 0.903 -26.732 1.00 92.75 205 SER A O 1
ATOM 1613 N N . LYS A 1 206 ? 16.632 0.494 -26.652 1.00 90.25 206 LYS A N 1
ATOM 1614 C CA . LYS A 1 206 ? 16.718 -0.122 -27.986 1.00 90.25 206 LYS A CA 1
ATOM 1615 C C . LYS A 1 206 ? 15.873 -1.396 -28.128 1.00 90.25 206 LYS A C 1
ATOM 1617 O O . LYS A 1 206 ? 15.366 -1.664 -29.214 1.00 90.25 206 LYS A O 1
ATOM 1622 N N . VAL A 1 207 ? 15.750 -2.196 -27.067 1.00 88.31 207 VAL A N 1
ATOM 1623 C CA . VAL A 1 207 ? 15.072 -3.506 -27.112 1.00 88.31 207 VAL A CA 1
ATOM 1624 C C . VAL A 1 207 ? 13.569 -3.392 -26.843 1.00 88.31 207 VAL A C 1
ATOM 1626 O O . VAL A 1 207 ? 12.780 -4.032 -27.538 1.00 88.31 207 VAL A O 1
ATOM 1629 N N . LEU A 1 208 ? 13.165 -2.602 -25.847 1.00 89.75 208 LEU A N 1
ATOM 1630 C CA . LEU A 1 208 ? 11.800 -2.582 -25.321 1.00 89.75 208 LEU A CA 1
ATOM 1631 C C . LEU A 1 208 ? 10.924 -1.508 -25.968 1.00 89.75 208 LEU A C 1
ATOM 1633 O O . LEU A 1 208 ? 9.810 -1.832 -26.377 1.00 89.75 208 LEU A O 1
ATOM 1637 N N . LEU A 1 209 ? 11.400 -0.264 -26.115 1.00 92.25 209 LEU A N 1
ATOM 1638 C CA . LEU A 1 209 ? 10.546 0.851 -26.559 1.00 92.25 209 LEU A CA 1
ATOM 1639 C C . LEU A 1 209 ? 9.844 0.596 -27.905 1.00 92.25 209 LEU A C 1
ATOM 1641 O O . LEU A 1 209 ? 8.638 0.837 -27.980 1.00 92.25 209 LEU A O 1
ATOM 1645 N N . PRO A 1 210 ? 10.500 0.033 -28.945 1.00 92.44 210 PRO A N 1
ATOM 1646 C CA . PRO A 1 210 ? 9.817 -0.263 -30.209 1.00 92.44 210 PRO A CA 1
ATOM 1647 C C . PRO A 1 210 ? 8.693 -1.306 -30.068 1.00 92.44 210 PRO A C 1
ATOM 1649 O O . PRO A 1 210 ? 7.724 -1.302 -30.835 1.00 92.44 210 PRO A O 1
ATOM 1652 N N . LYS A 1 211 ? 8.823 -2.199 -29.078 1.00 91.81 211 LYS A N 1
ATOM 1653 C CA . LYS A 1 211 ? 7.958 -3.362 -28.836 1.00 91.81 211 LYS A CA 1
ATOM 1654 C C . LYS A 1 211 ? 6.849 -3.085 -27.816 1.00 91.81 211 LYS A C 1
ATOM 1656 O O . LYS A 1 211 ? 5.921 -3.884 -27.702 1.00 91.81 211 LYS A O 1
ATOM 1661 N N . MET A 1 212 ? 6.928 -1.980 -27.075 1.00 92.06 212 MET A N 1
ATOM 1662 C CA . MET A 1 212 ? 5.977 -1.640 -26.018 1.00 92.06 212 MET A CA 1
ATOM 1663 C C . MET A 1 212 ? 4.673 -1.067 -26.576 1.00 92.06 212 MET A C 1
ATOM 1665 O O . MET A 1 212 ? 4.652 -0.232 -27.485 1.00 92.06 212 MET A O 1
ATOM 1669 N N . ARG A 1 213 ? 3.557 -1.502 -25.995 1.00 92.19 213 ARG A N 1
ATOM 1670 C CA . ARG A 1 213 ? 2.221 -0.946 -26.208 1.00 92.19 213 ARG A CA 1
ATOM 1671 C C . ARG A 1 213 ? 1.602 -0.674 -24.849 1.00 92.19 213 ARG A C 1
ATOM 1673 O O . ARG A 1 213 ? 1.411 -1.588 -24.052 1.00 92.19 213 ARG A O 1
ATOM 1680 N N . TRP A 1 214 ? 1.327 0.597 -24.591 1.00 88.75 214 TRP A N 1
ATOM 1681 C CA . TRP A 1 214 ? 0.763 1.050 -23.331 1.00 88.75 214 TRP A CA 1
ATOM 1682 C C . TRP A 1 214 ? -0.754 0.991 -23.390 1.00 88.75 214 TRP A C 1
ATOM 1684 O O . TRP A 1 214 ? -1.375 1.498 -24.323 1.00 88.75 214 TRP A O 1
ATOM 1694 N N . MET A 1 215 ? -1.342 0.378 -22.376 1.00 89.44 215 MET A N 1
ATOM 1695 C CA . MET A 1 215 ? -2.776 0.300 -22.180 1.00 89.44 215 MET A CA 1
ATOM 1696 C C . MET A 1 215 ? -3.097 0.870 -20.808 1.00 89.44 215 MET A C 1
ATOM 1698 O O . MET A 1 215 ? -2.495 0.499 -19.798 1.00 89.44 215 MET A O 1
ATOM 1702 N N . VAL A 1 216 ? -4.064 1.780 -20.771 1.00 84.94 216 VAL A N 1
ATOM 1703 C CA . VAL A 1 216 ? -4.612 2.251 -19.504 1.00 84.94 216 VAL A CA 1
ATOM 1704 C C . VAL A 1 216 ? -5.575 1.171 -19.017 1.00 84.94 216 VAL A C 1
ATOM 1706 O O . VAL A 1 216 ? -6.471 0.797 -19.781 1.00 84.94 216 VAL A O 1
ATOM 1709 N N . PRO A 1 217 ? -5.410 0.637 -17.793 1.00 77.19 217 PRO A N 1
ATOM 1710 C CA . PRO A 1 217 ? -6.377 -0.306 -17.256 1.00 77.19 217 PRO A CA 1
ATOM 1711 C C . PRO A 1 217 ? -7.768 0.340 -17.277 1.00 77.19 217 PRO A C 1
ATOM 1713 O O . PRO A 1 217 ? -7.880 1.548 -17.030 1.00 77.19 217 PRO A O 1
ATOM 1716 N N . PRO A 1 218 ? -8.831 -0.422 -17.589 1.00 76.06 218 PRO A N 1
ATOM 1717 C CA . PRO A 1 218 ? -10.178 0.122 -17.558 1.00 76.06 218 PRO A CA 1
ATOM 1718 C C . PRO A 1 218 ? -10.419 0.729 -16.176 1.00 76.06 218 PRO A C 1
ATOM 1720 O O . PRO A 1 218 ? -10.052 0.126 -15.164 1.00 76.06 218 PRO A O 1
ATOM 1723 N N . ALA A 1 219 ? -11.017 1.925 -16.133 1.00 66.19 219 ALA A N 1
ATOM 1724 C CA . ALA A 1 219 ? -11.423 2.516 -14.865 1.00 66.19 219 ALA A CA 1
ATOM 1725 C C . ALA A 1 219 ? -12.215 1.457 -14.083 1.00 66.19 219 ALA A C 1
ATOM 1727 O O . ALA A 1 219 ? -13.029 0.759 -14.709 1.00 66.19 219 ALA A O 1
ATOM 1728 N N . PRO A 1 220 ? -11.975 1.296 -12.764 1.00 58.66 220 PRO A N 1
ATOM 1729 C CA . PRO A 1 220 ? -12.728 0.338 -11.974 1.00 58.66 220 PRO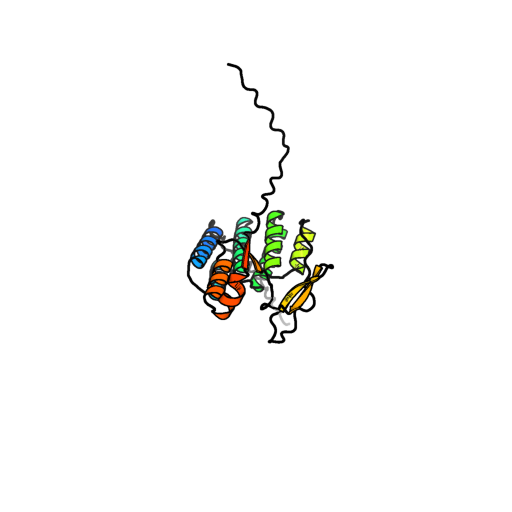 A CA 1
ATOM 1730 C C . PRO A 1 220 ? -14.196 0.581 -12.281 1.00 58.66 220 PRO A C 1
ATOM 1732 O O . PRO A 1 220 ? -14.666 1.722 -12.204 1.00 58.66 220 PRO A O 1
ATOM 1735 N N . ARG A 1 221 ? -14.895 -0.464 -12.746 1.00 49.97 221 ARG A N 1
ATOM 1736 C CA . ARG A 1 221 ? -16.329 -0.376 -12.991 1.00 49.97 221 ARG A CA 1
ATOM 1737 C C . ARG A 1 221 ? -16.917 0.060 -11.664 1.00 49.97 221 ARG A C 1
ATOM 1739 O O . ARG A 1 221 ? -17.025 -0.759 -10.759 1.00 49.97 221 ARG A O 1
ATOM 1746 N N . SER A 1 222 ? -17.253 1.348 -11.531 1.00 44.69 222 SER A N 1
ATOM 1747 C CA . SER A 1 222 ? -18.132 1.781 -10.458 1.00 44.69 222 SER A CA 1
ATOM 1748 C C . SER A 1 222 ? -19.319 0.849 -10.592 1.00 44.69 222 SER A C 1
ATOM 1750 O O . SER A 1 222 ? -19.973 0.814 -11.641 1.00 44.69 222 SER A O 1
ATOM 1752 N N . SER A 1 223 ? -19.503 -0.026 -9.612 1.00 43.81 223 SER A N 1
ATOM 1753 C CA . SER A 1 223 ? -20.697 -0.828 -9.515 1.00 43.81 223 SER A CA 1
ATOM 1754 C C . SER A 1 223 ? -21.808 0.187 -9.289 1.00 43.81 223 SER A C 1
ATOM 1756 O O . SER A 1 223 ? -22.216 0.479 -8.170 1.00 43.81 223 SER A O 1
ATOM 1758 N N . ARG A 1 224 ? -22.322 0.770 -10.379 1.00 44.34 224 ARG A N 1
ATOM 1759 C CA . ARG A 1 224 ? -23.705 1.206 -10.418 1.00 44.34 224 ARG A CA 1
ATOM 1760 C C . ARG A 1 224 ? -24.492 -0.081 -10.260 1.00 44.34 224 ARG A C 1
ATOM 1762 O O . ARG A 1 224 ? -24.952 -0.668 -11.235 1.00 44.34 224 ARG A O 1
ATOM 1769 N N . VAL A 1 225 ? -24.614 -0.519 -9.010 1.00 46.69 225 VAL A N 1
ATOM 1770 C CA . VAL A 1 225 ? -25.790 -1.214 -8.531 1.00 46.69 225 VAL A CA 1
ATOM 1771 C C . VAL A 1 225 ? -26.907 -0.266 -8.916 1.00 46.69 225 VAL A C 1
ATOM 1773 O O . VAL A 1 225 ? -27.131 0.766 -8.286 1.00 46.69 225 VAL A O 1
ATOM 1776 N N . ARG A 1 226 ? -27.492 -0.526 -10.082 1.00 43.81 226 ARG A N 1
ATOM 1777 C CA . ARG A 1 226 ? -28.679 0.151 -10.556 1.00 43.81 226 ARG A CA 1
ATOM 1778 C C . ARG A 1 226 ? -29.735 -0.289 -9.552 1.00 43.81 226 ARG A C 1
ATOM 1780 O O . ARG A 1 226 ? -30.328 -1.347 -9.727 1.00 43.81 226 ARG A O 1
ATOM 1787 N N . SER A 1 227 ? -29.875 0.442 -8.444 1.00 44.50 227 SER A N 1
ATOM 1788 C CA . SER A 1 227 ? -30.987 0.217 -7.540 1.00 44.50 227 SER A CA 1
ATOM 1789 C C . SER A 1 227 ? -32.222 0.514 -8.374 1.00 44.50 227 SER A C 1
ATOM 1791 O O . SER A 1 227 ? -32.522 1.647 -8.747 1.00 44.50 227 SER A O 1
ATOM 1793 N N . SER A 1 228 ? -32.911 -0.543 -8.775 1.00 46.06 228 SER A N 1
ATOM 1794 C CA . SER A 1 228 ? -34.267 -0.467 -9.285 1.00 46.06 228 SER A CA 1
ATOM 1795 C C . SER A 1 228 ? -35.179 -0.133 -8.102 1.00 46.06 228 SER A C 1
ATOM 1797 O O . SER A 1 228 ? -36.012 -0.935 -7.698 1.00 46.06 228 SER A O 1
ATOM 1799 N N . ALA A 1 229 ? -34.970 1.029 -7.486 1.00 49.47 229 ALA A N 1
ATOM 1800 C CA . ALA A 1 229 ? -35.900 1.631 -6.553 1.00 49.47 229 ALA A CA 1
ATOM 1801 C C . ALA A 1 229 ? -36.712 2.633 -7.370 1.00 49.47 229 ALA A C 1
ATOM 1803 O O . ALA A 1 229 ? -36.187 3.633 -7.861 1.00 49.47 229 ALA A O 1
ATOM 1804 N N . GLY A 1 230 ? -37.975 2.278 -7.599 1.00 50.75 230 GLY A N 1
ATOM 1805 C CA . GLY A 1 230 ? -38.886 2.947 -8.515 1.00 50.75 2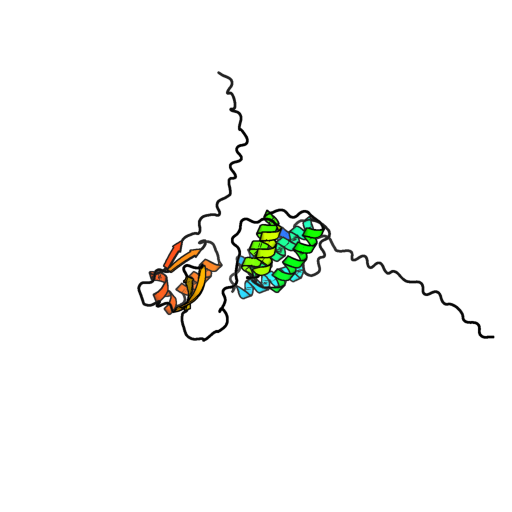30 GLY A CA 1
ATOM 1806 C C . GLY A 1 230 ? -38.892 4.462 -8.363 1.00 50.75 230 GLY A C 1
ATOM 1807 O O . GLY A 1 230 ? -39.432 5.014 -7.406 1.00 50.75 230 GLY A O 1
ATOM 1808 N N . THR A 1 231 ? -38.354 5.148 -9.364 1.00 43.28 231 THR A N 1
ATOM 1809 C CA . THR A 1 231 ? -38.661 6.555 -9.580 1.00 43.28 231 THR A CA 1
ATOM 1810 C C . THR A 1 231 ? -40.079 6.611 -10.137 1.00 43.28 231 THR A C 1
ATOM 1812 O O . THR A 1 231 ? -40.317 6.292 -11.301 1.00 43.28 231 THR A O 1
ATOM 1815 N N . ARG A 1 232 ? -41.051 6.946 -9.279 1.00 50.31 232 ARG A N 1
ATOM 1816 C CA . ARG A 1 232 ? -42.404 7.304 -9.722 1.00 50.31 232 ARG A CA 1
ATOM 1817 C C . ARG A 1 232 ? -42.295 8.424 -10.766 1.00 50.31 232 ARG A C 1
ATOM 1819 O O . ARG A 1 232 ? -41.522 9.359 -10.549 1.00 50.31 232 ARG A O 1
ATOM 1826 N N . PRO A 1 233 ? -43.062 8.373 -11.866 1.00 49.03 233 PRO A N 1
ATOM 1827 C CA . PRO A 1 233 ? -43.070 9.459 -12.830 1.00 49.03 233 PRO A CA 1
ATOM 1828 C C . PRO A 1 233 ? -43.589 10.730 -12.153 1.00 49.03 233 PRO A C 1
ATOM 1830 O O . PRO A 1 233 ? -44.673 10.743 -11.564 1.00 49.03 233 PRO A O 1
ATOM 1833 N N . ILE A 1 234 ? -42.805 11.803 -12.243 1.00 51.28 234 ILE A N 1
ATOM 1834 C CA . ILE A 1 234 ? -43.252 13.151 -11.906 1.00 51.28 234 ILE A CA 1
ATOM 1835 C C . ILE A 1 234 ? -44.332 13.510 -12.931 1.00 51.28 234 ILE A C 1
ATOM 1837 O O . ILE A 1 234 ? -44.036 13.746 -14.103 1.00 51.28 234 ILE A O 1
ATOM 1841 N N . ARG A 1 235 ? -45.600 13.517 -12.503 1.00 55.22 235 ARG A N 1
ATOM 1842 C CA . ARG A 1 235 ? -46.685 14.149 -13.261 1.00 55.22 235 ARG A CA 1
ATOM 1843 C C . ARG A 1 235 ? -46.343 15.631 -13.399 1.00 55.22 235 ARG A C 1
ATOM 1845 O O . ARG A 1 235 ? -46.260 16.333 -12.396 1.00 55.22 235 ARG A O 1
ATOM 1852 N N . ARG A 1 236 ? -46.163 16.105 -14.632 1.00 43.38 236 ARG A N 1
ATOM 1853 C CA . ARG A 1 236 ? -46.219 17.541 -14.919 1.00 43.38 236 ARG A CA 1
ATOM 1854 C C . ARG A 1 236 ? -47.663 18.013 -14.699 1.00 43.38 236 ARG A C 1
ATOM 1856 O O . ARG A 1 236 ? -48.564 17.369 -15.241 1.00 43.38 236 ARG A O 1
ATOM 1863 N N . PRO A 1 237 ? -47.910 19.088 -13.934 1.00 49.66 237 PRO A N 1
ATOM 1864 C CA . PRO A 1 237 ? -49.179 19.786 -14.029 1.00 49.66 237 PRO A CA 1
ATOM 1865 C C . PRO A 1 237 ? -49.215 20.490 -15.387 1.00 49.66 237 PRO A C 1
ATOM 1867 O O . PRO A 1 237 ? -48.223 21.084 -15.811 1.00 49.66 237 PRO A O 1
ATOM 1870 N N . GLY A 1 238 ? -50.333 20.339 -16.092 1.00 58.12 238 GLY A N 1
ATOM 1871 C CA . GLY A 1 238 ? -50.564 21.037 -17.345 1.00 58.12 238 GLY A CA 1
ATOM 1872 C C . GLY A 1 238 ? -50.621 22.544 -17.125 1.00 58.12 238 GLY A C 1
ATOM 1873 O O . GLY A 1 238 ? -51.268 22.993 -16.182 1.00 58.12 238 GLY A O 1
ATOM 1874 N N . CYS A 1 239 ? -49.927 23.255 -18.006 1.00 41.50 239 CYS A N 1
ATOM 1875 C CA . CYS A 1 239 ? -50.328 24.475 -18.700 1.00 41.50 239 CYS A CA 1
ATOM 1876 C C . CYS A 1 239 ? -49.517 24.505 -20.000 1.00 41.50 239 CYS A C 1
ATOM 1878 O O . CYS A 1 239 ? -48.301 24.205 -19.927 1.00 41.50 239 CYS A O 1
#

Sequence (239 aa):
MNGWKLVPLAALLCCVIVQGQPLAADADREFADQVERLLQRRGSDTYLADRVKREYERRFRDVVPVSKRDYSTQMRALLLTTFYSADREYGERLLALFGQYERRFPIQQSAAKEMFDALVGLRMFAQANDIASRYGLDVERLQLADGAATSDAGDTRAWRVDAGGALHRADVDVSGPLTVLVTAHPLCHFARNALADIEANARLSKVLLPKMRWMVPPAPRSSRVRSSAGTRPIRRPGC